Protein AF-A0A7K4H0I1-F1 (afdb_monomer)

Radius of gyration: 26.64 Å; Cα contacts (8 Å, |Δi|>4): 203; chains: 1; bounding box: 66×38×81 Å

Foldseek 3Di:
DVLVVLLVVLLVLLLVVLVVCCVPVVPPPLVVVLVVVLVCLVPVPDDDPSSVVSVVSSVVNPDDPVNSVVSSVVSVVSSLVSVVVVLVPPPLDDDDPVNVVLVVQLVVQLVVQVVVVHDSLLSSLLSSCVVSQKDWLVSSCVRVVDDSVSSVVSLVVCVVLQQWDWDDRPPDPTIMIGGHDALLSVLVSVLVVQLVVLVVVLVVLVVVLVVLVVVCVPPCSVVVNVVSVVVNVVSVVVNVVSVVVCPDPVSVCSNVVVD

Solvent-accessible surface area (backbone atoms only — not comparable to full-atom values): 14408 Å² total; per-residue (Å²): 109,72,71,58,54,53,48,52,50,50,48,52,50,53,49,50,52,48,50,55,49,45,71,73,57,73,61,76,48,65,64,56,51,50,52,52,52,53,47,36,76,77,51,80,86,64,98,41,77,66,56,45,55,48,47,55,63,50,63,75,62,73,70,49,76,75,55,47,54,60,50,47,55,55,45,50,55,48,49,52,50,51,50,56,50,50,69,68,63,58,74,85,67,67,61,70,74,59,31,56,51,49,52,55,52,31,51,50,36,23,53,62,25,44,78,70,74,41,53,59,71,54,22,40,53,50,33,50,34,72,73,63,37,60,44,33,71,67,54,51,28,66,73,68,70,49,53,70,66,58,48,51,54,46,51,53,49,34,36,75,56,44,50,30,41,80,43,77,40,87,99,56,99,48,49,41,35,28,53,28,69,57,72,19,49,38,52,50,33,51,52,51,50,54,51,50,52,52,48,54,51,50,52,53,54,49,54,52,53,60,59,49,60,80,38,67,92,43,91,61,35,72,61,51,52,52,50,52,52,49,51,51,52,48,54,53,52,52,51,51,52,51,50,53,52,62,70,30,67,71,46,43,42,45,50,70,59,78,120

Nearest PDB structures (foldseek):
  1ku9-assembly1_B  TM=6.254E-01  e=3.297E-06  Methanocaldococcus jannaschii
  5jbr-assembly1_B  TM=6.368E-01  e=8.251E-05  Beutenbergia cavernae DSM 12333
  3voe-assembly1_A  TM=6.933E-01  e=2.251E-02  Escherichia coli K-12
  7el3-assembly1_B  TM=5.176E-01  e=4.740E-03  Acinetobacter baumannii
  5hli-assembly1_A  TM=5.298E-01  e=3.986E-02  Staphylococcus epidermidis

Sequence (259 aa):
MENEEKFKKIVEITEKISQNYLENINGRDFKVLKEKLKDFLTNPLWDDKLIFQLKEEIKELKINEENLSRIWEKIELKLDSSYSKFMKRKPHIFEGKIKEYENRLIDFFVKAGQLKGQSQSFSTIIGYFLIHKNLTQTQVKEITGFSKGSVSTNLNNLERFGFLKKKLIKGTRKYLYSFGGSMSQLSSSTGAFKKEINQIATQFFQSKIEELNNYKNKKGYKLLSKRLNGVMKFLKIHKRLINHIMDSNFIKDIIRGER

Secondary structure (DSSP, 8-state):
-HHHHHHHHHHHHHHHHHHHHHHHTTTTTHHHHHHHHHHHHH------HHHHHHHHHHHTTT--HHHHHHHHHHHHHHHHHHHHHHHHHS-SS--HHHHHHHHHHHHHHHHHHHTTT--HHHHHHHHHHHHHSEEEHHHHHHHH---HHHHHHHHHHHHHTTSEEEEE-TTSS-EEEEE-SSHHHHHHHHHHHHHHHHHHHHHHHHHHHHHHGGGTTSTTHHHHHHHHHHHHHHHHHHHHHHHHHHHSHHHHHHHHT--

pLDDT: mean 80.13, std 12.17, range [46.69, 96.94]

Structure (mmCIF, N/CA/C/O backbone):
data_AF-A0A7K4H0I1-F1
#
_entry.id   AF-A0A7K4H0I1-F1
#
loop_
_atom_site.group_PDB
_atom_site.id
_atom_site.type_symbol
_atom_site.label_atom_id
_atom_site.label_alt_id
_atom_site.label_comp_id
_atom_site.label_asym_id
_atom_site.label_entity_id
_atom_site.label_seq_id
_atom_site.pdbx_PDB_ins_code
_atom_site.Cartn_x
_atom_site.Cartn_y
_atom_site.Cartn_z
_atom_site.occupancy
_atom_site.B_iso_or_equiv
_atom_site.auth_seq_id
_atom_site.auth_comp_id
_atom_site.auth_asym_id
_atom_site.auth_atom_id
_atom_site.pdbx_PDB_model_num
ATOM 1 N N . MET A 1 1 ? -15.600 1.076 49.102 1.00 56.88 1 MET A N 1
ATOM 2 C CA . MET A 1 1 ? -16.312 -0.024 48.417 1.00 56.88 1 MET A CA 1
ATOM 3 C C . MET A 1 1 ? -17.413 0.502 47.502 1.00 56.88 1 MET A C 1
ATOM 5 O O . MET A 1 1 ? -17.335 0.227 46.317 1.00 56.88 1 MET A O 1
ATOM 9 N N . GLU A 1 2 ? -18.350 1.335 47.970 1.00 63.78 2 GLU A N 1
ATOM 10 C CA . GLU A 1 2 ? -19.471 1.828 47.135 1.00 63.78 2 GLU A CA 1
ATOM 11 C C . GLU A 1 2 ? -19.037 2.584 45.854 1.00 63.78 2 GLU A C 1
ATOM 13 O O . GLU A 1 2 ? -19.547 2.328 44.766 1.00 63.78 2 GLU A O 1
ATOM 18 N N . ASN A 1 3 ? -18.016 3.446 45.942 1.00 67.50 3 ASN A N 1
ATOM 19 C CA . ASN A 1 3 ? -17.479 4.162 44.771 1.00 67.50 3 ASN A CA 1
ATOM 20 C C . ASN A 1 3 ? -16.771 3.247 43.756 1.00 67.50 3 ASN A C 1
ATOM 22 O O . ASN A 1 3 ? -16.682 3.580 42.577 1.00 67.50 3 ASN A O 1
ATOM 26 N N . GLU A 1 4 ? -16.250 2.103 44.199 1.00 71.25 4 GLU A N 1
ATOM 27 C CA . GLU A 1 4 ? -15.521 1.162 43.344 1.00 71.25 4 GLU A CA 1
ATOM 28 C C . GLU A 1 4 ? -16.486 0.298 42.519 1.00 71.25 4 GLU A C 1
ATOM 30 O O . GLU A 1 4 ? -16.242 0.015 41.345 1.00 71.25 4 GLU A O 1
ATOM 35 N N . GLU A 1 5 ? -17.636 -0.035 43.102 1.00 74.62 5 GLU A N 1
ATOM 36 C CA . GLU A 1 5 ? -18.720 -0.755 42.438 1.00 74.62 5 GLU A CA 1
ATOM 37 C C . GLU A 1 5 ? -19.430 0.115 41.390 1.00 74.62 5 GLU A C 1
ATOM 39 O O . GLU A 1 5 ? -19.601 -0.304 40.242 1.00 74.62 5 GLU A O 1
ATOM 44 N N . LYS A 1 6 ? -19.716 1.381 41.725 1.00 71.06 6 LYS A N 1
ATOM 45 C CA . LYS A 1 6 ? -20.220 2.380 40.765 1.00 71.06 6 LYS A CA 1
ATOM 46 C C . LYS A 1 6 ? -19.229 2.626 39.622 1.00 71.06 6 LYS A C 1
ATOM 48 O O . LYS A 1 6 ? -19.612 2.686 38.454 1.00 71.06 6 LYS A O 1
ATOM 53 N N . PHE A 1 7 ? -17.930 2.672 39.927 1.00 71.69 7 PHE A N 1
ATOM 54 C CA . PHE A 1 7 ? -16.887 2.791 38.907 1.00 71.69 7 PHE A CA 1
ATOM 55 C C . PHE A 1 7 ? -16.881 1.604 37.931 1.00 71.69 7 PHE A C 1
ATOM 57 O O . PHE A 1 7 ? -16.799 1.792 36.714 1.00 71.69 7 PHE A O 1
ATOM 64 N N . LYS A 1 8 ? -17.004 0.376 38.444 1.00 77.06 8 LYS A N 1
ATOM 65 C CA . LYS A 1 8 ? -17.094 -0.830 37.612 1.00 77.06 8 LYS A CA 1
ATOM 66 C C . LYS A 1 8 ? -18.286 -0.758 36.650 1.00 77.06 8 LYS A C 1
ATOM 68 O O . LYS A 1 8 ? -18.133 -1.074 35.472 1.00 77.06 8 LYS A O 1
ATOM 73 N N . LYS A 1 9 ? -19.427 -0.256 37.122 1.00 79.38 9 LYS A N 1
ATOM 74 C CA . LYS A 1 9 ? -20.657 -0.096 36.336 1.00 79.38 9 LYS A CA 1
ATOM 75 C C . LYS A 1 9 ? -20.512 0.921 35.197 1.00 79.38 9 LYS A C 1
ATOM 77 O O . LYS A 1 9 ? -20.913 0.635 34.071 1.00 79.38 9 LYS A O 1
ATOM 82 N N . ILE A 1 10 ? -19.842 2.052 35.438 1.00 76.44 10 ILE A N 1
ATOM 83 C CA . ILE A 1 10 ? -19.504 3.034 34.387 1.00 76.44 10 ILE A CA 1
ATOM 84 C C . ILE A 1 10 ? -18.633 2.410 33.298 1.00 76.44 10 ILE A C 1
ATOM 86 O O . ILE A 1 10 ? -18.894 2.589 32.104 1.00 76.44 10 ILE A O 1
ATOM 90 N N . VAL A 1 11 ? -17.604 1.659 33.696 1.00 76.00 11 VAL A N 1
ATOM 91 C CA . VAL A 1 11 ? -16.726 0.963 32.747 1.00 76.00 11 VAL A CA 1
ATOM 92 C C . VAL A 1 11 ? -17.522 -0.047 31.917 1.00 76.00 11 VAL A C 1
ATOM 94 O O . VAL A 1 11 ? -17.366 -0.080 30.698 1.00 76.00 11 VAL A O 1
ATOM 97 N N . GLU A 1 12 ? -18.409 -0.824 32.540 1.00 79.62 12 GLU A N 1
ATOM 98 C CA . GLU A 1 12 ? -19.263 -1.797 31.850 1.00 79.62 12 GLU A CA 1
ATOM 99 C C . GLU A 1 12 ? -20.232 -1.140 30.853 1.00 79.62 12 GLU A C 1
ATOM 101 O O . GLU A 1 12 ? -20.365 -1.614 29.723 1.00 79.62 12 GLU A O 1
ATOM 106 N N . ILE A 1 13 ? -20.883 -0.031 31.222 1.00 77.69 13 ILE A N 1
ATOM 107 C CA . ILE A 1 13 ? -21.773 0.714 30.314 1.00 77.69 13 ILE A CA 1
ATOM 108 C C . ILE A 1 13 ? -20.979 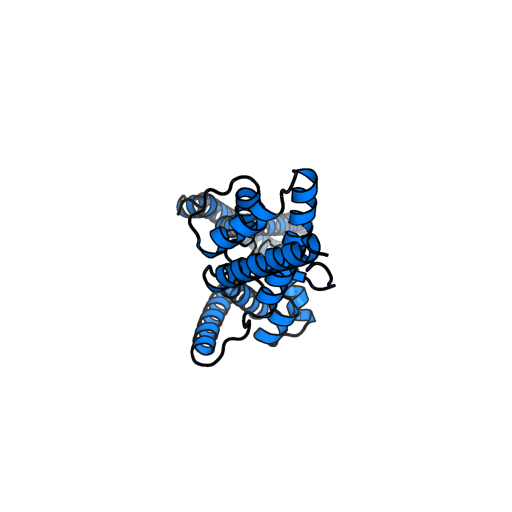1.284 29.136 1.00 77.69 13 ILE A C 1
ATOM 110 O O . ILE A 1 13 ? -21.400 1.164 27.985 1.00 77.69 13 ILE A O 1
ATOM 114 N N . THR A 1 14 ? -19.791 1.830 29.397 1.00 75.12 14 THR A N 1
ATOM 115 C CA . THR A 1 14 ? -18.928 2.385 28.347 1.00 75.12 14 THR A CA 1
ATOM 116 C C . THR A 1 14 ? -18.426 1.298 27.389 1.00 75.12 14 THR A C 1
ATOM 118 O O . THR A 1 14 ? -18.358 1.509 26.173 1.00 75.12 14 THR A O 1
ATOM 121 N N . GLU A 1 15 ? -18.126 0.100 27.902 1.00 74.62 15 GLU A N 1
ATOM 122 C CA . GLU A 1 15 ? -17.801 -1.069 27.080 1.00 74.62 15 GLU A CA 1
ATOM 123 C C . GLU A 1 15 ? -18.990 -1.483 26.195 1.00 74.62 15 GLU A C 1
ATOM 125 O O . GLU A 1 15 ? -18.787 -1.728 25.003 1.00 74.62 15 GLU A O 1
ATOM 130 N N . LYS A 1 16 ? -20.221 -1.490 26.726 1.00 78.50 16 LYS A N 1
ATOM 131 C CA . LYS A 1 16 ? -21.443 -1.793 25.956 1.00 78.50 16 LYS A CA 1
ATOM 132 C C . LYS A 1 16 ? -21.713 -0.769 24.853 1.00 78.50 16 LYS A C 1
ATOM 134 O O . LYS A 1 16 ? -21.966 -1.168 23.718 1.00 78.50 16 LYS A O 1
ATOM 139 N N . ILE A 1 17 ? -21.605 0.529 25.156 1.00 73.12 17 ILE A N 1
ATOM 140 C CA . ILE A 1 17 ? -21.718 1.612 24.160 1.00 73.12 17 ILE A CA 1
ATOM 141 C C . ILE A 1 17 ? -20.708 1.383 23.037 1.00 73.12 17 ILE A C 1
ATOM 143 O O . ILE A 1 17 ? -21.046 1.443 21.858 1.00 73.12 17 ILE A O 1
ATOM 147 N N . SER A 1 18 ? -19.472 1.049 23.400 1.00 70.56 18 SER A N 1
ATOM 148 C CA . SER A 1 18 ? -18.398 0.846 22.431 1.00 70.56 18 SER A CA 1
ATOM 149 C C . SER A 1 18 ? -18.608 -0.370 21.551 1.00 70.56 18 SER A C 1
ATOM 151 O O . SER A 1 18 ? -18.378 -0.284 20.352 1.00 70.56 18 SER A O 1
ATOM 153 N N . GLN A 1 19 ? -19.041 -1.496 22.118 1.00 71.50 19 GLN A N 1
ATOM 154 C CA . GLN A 1 19 ? -19.352 -2.697 21.342 1.00 71.50 19 GLN A CA 1
ATOM 155 C C . GLN A 1 19 ? -20.476 -2.422 20.341 1.00 71.50 19 GLN A C 1
ATOM 157 O O . GLN A 1 19 ? -20.288 -2.650 19.149 1.00 71.50 19 GLN A O 1
ATOM 162 N N . ASN A 1 20 ? -21.572 -1.818 20.804 1.00 70.38 20 ASN A N 1
ATOM 163 C CA . ASN A 1 20 ? -22.713 -1.454 19.968 1.00 70.38 20 ASN A CA 1
ATOM 164 C C . ASN A 1 20 ? -22.299 -0.500 18.824 1.00 70.38 20 ASN A C 1
ATOM 1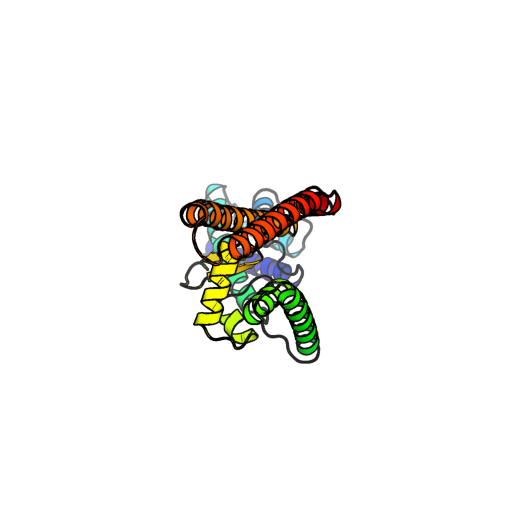66 O O . ASN A 1 20 ? -22.602 -0.731 17.652 1.00 70.38 20 ASN A O 1
ATOM 170 N N . TYR A 1 21 ? -21.500 0.524 19.135 1.00 67.81 21 TYR A N 1
ATOM 171 C CA . TYR A 1 21 ? -20.993 1.471 18.139 1.00 67.81 21 TYR A CA 1
ATOM 172 C C . TYR A 1 21 ? -20.032 0.813 17.131 1.00 67.81 21 TYR A C 1
ATOM 174 O O . TYR A 1 21 ? -20.057 1.120 15.935 1.00 67.81 21 TYR A O 1
ATOM 182 N N . LEU A 1 22 ? -19.178 -0.108 17.590 1.00 66.06 22 LEU A N 1
ATOM 183 C CA . LEU A 1 22 ? -18.228 -0.829 16.739 1.00 66.06 22 LEU A CA 1
ATOM 184 C C . LEU A 1 22 ? -18.912 -1.815 15.788 1.00 66.06 22 LEU A C 1
ATOM 186 O O . LEU A 1 22 ? -18.475 -1.942 14.639 1.00 66.06 22 LEU A O 1
ATOM 190 N N . GLU A 1 23 ? -19.978 -2.469 16.242 1.00 66.62 23 GLU A N 1
ATOM 191 C CA . GLU A 1 23 ? -20.784 -3.401 15.452 1.00 66.62 23 GLU A CA 1
ATOM 192 C C . GLU A 1 23 ? -21.614 -2.672 14.386 1.00 66.62 23 GLU A C 1
ATOM 194 O O . GLU A 1 23 ? -21.628 -3.102 13.232 1.00 66.62 23 GLU A O 1
ATOM 199 N N . ASN A 1 24 ? -22.202 -1.518 14.718 1.00 58.66 24 ASN A N 1
ATOM 200 C CA . ASN A 1 24 ? -23.129 -0.816 13.825 1.00 58.66 24 ASN A CA 1
ATOM 201 C C . ASN A 1 24 ? -22.473 0.171 12.840 1.00 58.66 24 ASN A C 1
ATOM 203 O O . ASN A 1 24 ? -22.990 0.373 11.743 1.00 58.66 24 ASN A O 1
ATOM 207 N N . ILE A 1 25 ? -21.324 0.782 13.166 1.00 53.97 25 ILE A N 1
ATOM 208 C CA . ILE A 1 25 ? -20.769 1.914 12.376 1.00 53.97 25 ILE A CA 1
ATOM 209 C C . ILE A 1 25 ? -19.524 1.519 11.563 1.00 53.97 25 ILE A C 1
ATOM 211 O O . ILE A 1 25 ? -18.787 2.340 11.011 1.00 53.97 25 ILE A O 1
ATOM 215 N N . ASN A 1 26 ? -19.286 0.216 11.401 1.00 52.78 26 ASN A N 1
ATOM 216 C CA . ASN A 1 26 ? -18.215 -0.294 10.545 1.00 52.78 26 ASN A CA 1
ATOM 217 C C . ASN A 1 26 ? -16.826 0.292 10.899 1.00 52.78 26 ASN A C 1
ATOM 219 O O . ASN A 1 26 ? -15.976 0.496 10.028 1.00 52.78 26 ASN A O 1
ATOM 223 N N . GLY A 1 27 ? -16.606 0.581 12.189 1.00 52.19 27 GLY A N 1
ATOM 224 C CA . GLY A 1 27 ? -15.343 1.057 12.761 1.00 52.19 27 GLY A CA 1
ATOM 225 C C . GLY A 1 27 ? -14.809 2.384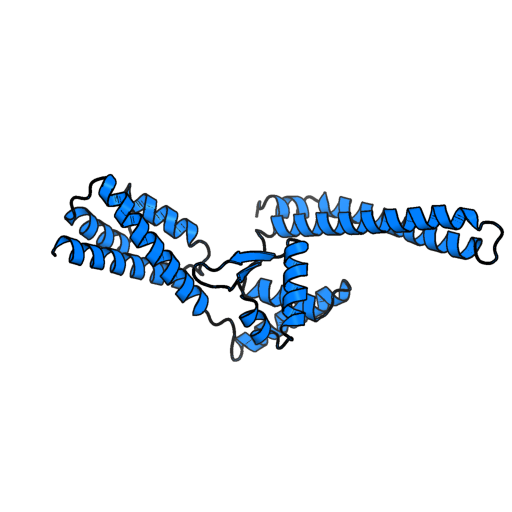 12.212 1.00 52.19 27 GLY A C 1
ATOM 226 O O . GLY A 1 27 ? -13.645 2.690 12.463 1.00 52.19 27 GLY A O 1
ATOM 227 N N . ARG A 1 28 ? -15.596 3.153 11.440 1.00 47.31 28 ARG A N 1
ATOM 228 C CA . ARG A 1 28 ? -15.043 4.274 10.664 1.00 47.31 28 ARG A CA 1
ATOM 229 C C . ARG A 1 28 ? -14.534 5.439 11.484 1.00 47.31 28 ARG A C 1
ATOM 231 O O . ARG A 1 28 ? -13.764 6.203 10.919 1.00 47.31 28 ARG A O 1
ATOM 238 N N . ASP A 1 29 ? -14.860 5.547 12.770 1.00 63.38 29 ASP A N 1
ATOM 239 C CA . ASP A 1 29 ? -14.235 6.601 13.555 1.00 63.38 29 ASP A CA 1
ATOM 240 C C . ASP A 1 29 ? -14.268 6.363 15.073 1.00 63.38 29 ASP A C 1
ATOM 242 O O . ASP A 1 29 ? -14.952 7.038 15.838 1.00 63.38 29 ASP A O 1
ATOM 246 N N . PHE A 1 30 ? -13.511 5.359 15.536 1.00 68.12 30 PHE A N 1
ATOM 247 C CA . PHE A 1 30 ? -13.309 5.119 16.974 1.00 68.12 30 PHE A CA 1
ATOM 248 C C . PHE A 1 30 ? -12.705 6.341 17.691 1.00 68.12 30 PHE A C 1
ATOM 250 O O . PHE A 1 30 ? -12.936 6.544 18.880 1.00 68.12 30 PHE A O 1
ATOM 257 N N . LYS A 1 31 ? -11.962 7.181 16.956 1.00 69.75 31 LYS A N 1
ATOM 258 C CA . LYS A 1 31 ? -11.461 8.463 17.455 1.00 69.75 31 LYS A CA 1
ATOM 259 C C . LYS A 1 31 ? -12.613 9.431 17.724 1.00 69.75 31 LYS A C 1
ATOM 261 O O . LYS A 1 31 ? -12.681 9.966 18.821 1.00 69.75 31 LYS A O 1
ATOM 266 N N . VAL A 1 32 ? -13.541 9.578 16.780 1.00 68.69 32 VAL A N 1
ATOM 267 C CA . VAL A 1 32 ? -14.755 10.382 16.988 1.00 68.69 32 VAL A CA 1
ATOM 268 C C . VAL A 1 32 ? -15.607 9.811 18.115 1.00 68.69 32 VAL A C 1
ATOM 270 O O . VAL A 1 32 ? -16.138 10.587 18.889 1.00 68.69 32 VAL A O 1
ATOM 273 N N . LEU A 1 33 ? -15.711 8.485 18.276 1.00 74.19 33 LEU A N 1
ATOM 274 C CA . LEU A 1 33 ? -16.393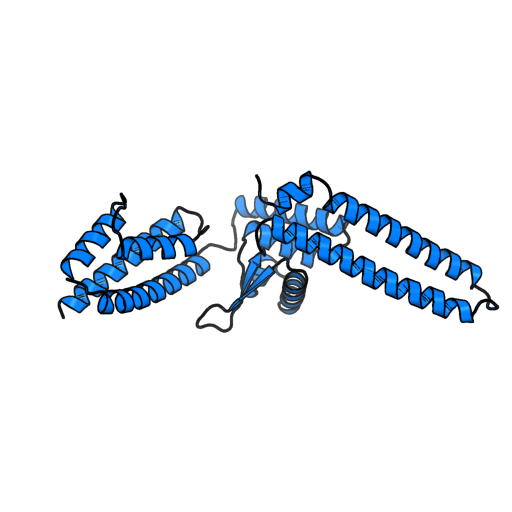 7.907 19.443 1.00 74.19 33 LEU A CA 1
ATOM 275 C C . LEU A 1 33 ? -15.727 8.339 20.757 1.00 74.19 33 LEU A C 1
ATOM 277 O O . LEU A 1 33 ? -16.427 8.715 21.689 1.00 74.19 33 LEU A O 1
ATOM 281 N N . LYS A 1 34 ? -14.390 8.310 20.836 1.00 76.44 34 LYS A N 1
ATOM 282 C CA . LYS A 1 34 ? -13.656 8.787 22.016 1.00 76.44 34 LYS A CA 1
ATOM 283 C C . LYS A 1 34 ? -13.875 10.275 22.267 1.00 76.44 34 LYS A C 1
ATOM 285 O O . LYS A 1 34 ? -14.157 10.640 23.398 1.00 76.44 34 LYS A O 1
ATOM 290 N N . GLU A 1 35 ? -13.737 11.113 21.241 1.00 75.25 35 GLU A N 1
ATOM 291 C CA . GLU A 1 35 ? -13.955 12.563 21.348 1.00 75.25 35 GLU A CA 1
ATOM 292 C C . GLU A 1 35 ? -15.377 12.845 21.828 1.00 75.25 35 GLU A C 1
ATOM 294 O O . GLU A 1 35 ? -15.570 13.510 22.834 1.00 75.25 35 GLU A O 1
ATOM 299 N N . LYS A 1 36 ? -16.359 12.194 21.213 1.00 71.69 36 LYS A N 1
ATOM 300 C CA . LYS A 1 36 ? -17.763 12.314 21.581 1.00 71.69 36 LYS A CA 1
ATOM 301 C C . LYS A 1 36 ? -18.085 11.808 22.993 1.00 71.69 36 LYS A C 1
ATOM 303 O O . LYS A 1 36 ? -18.861 12.439 23.698 1.00 71.69 36 LYS A O 1
ATOM 308 N N . LEU A 1 37 ? -17.499 10.688 23.424 1.00 74.56 37 LEU A N 1
ATOM 309 C CA . LEU A 1 37 ? -17.645 10.197 24.800 1.00 74.56 37 LEU A CA 1
ATOM 310 C C . LEU A 1 37 ? -16.984 11.147 25.801 1.00 74.56 37 LEU A C 1
ATOM 312 O O . LEU A 1 37 ? -17.530 11.366 26.875 1.00 74.56 37 LEU A O 1
ATOM 316 N N . LYS A 1 38 ? -15.834 11.728 25.450 1.00 74.94 38 LYS A N 1
ATOM 317 C CA . LYS A 1 38 ? -15.145 12.716 26.281 1.00 74.94 38 LYS A CA 1
ATOM 318 C C . LYS A 1 38 ? -15.968 13.997 26.415 1.00 74.94 38 LYS A C 1
ATOM 320 O O . LYS A 1 38 ? -16.145 14.473 27.530 1.00 74.94 38 LYS A O 1
ATOM 325 N N . ASP A 1 39 ? -16.508 14.492 25.304 1.00 73.94 39 ASP A N 1
ATOM 326 C CA . ASP A 1 39 ? -17.402 15.650 25.263 1.00 73.94 39 ASP A CA 1
ATOM 327 C C . ASP A 1 39 ? -18.691 15.384 26.042 1.00 73.94 39 ASP A C 1
ATOM 329 O O . ASP A 1 39 ? -19.202 16.268 26.713 1.00 73.94 39 ASP A O 1
ATOM 333 N N . PHE A 1 40 ? -19.206 14.154 26.016 1.00 70.75 40 PHE A N 1
ATOM 334 C CA . PHE A 1 40 ? -20.366 13.777 26.817 1.00 70.75 40 PHE A CA 1
ATOM 335 C C . PHE A 1 40 ? -20.086 13.843 28.328 1.00 70.75 40 PHE A C 1
ATOM 337 O O . PHE A 1 40 ? -20.938 14.304 29.088 1.00 70.75 40 PHE A O 1
ATOM 344 N N . LEU A 1 41 ? -18.897 13.416 28.772 1.00 67.62 41 LEU A N 1
ATOM 345 C CA . LEU A 1 41 ? -18.504 13.503 30.184 1.00 67.62 41 LEU A CA 1
ATOM 346 C C . LEU A 1 41 ? -18.388 14.951 30.675 1.00 67.62 41 LEU A C 1
ATOM 348 O O . LEU A 1 41 ? -18.555 15.196 31.868 1.00 67.62 41 LEU A O 1
ATOM 352 N N . THR A 1 42 ? -18.098 15.894 29.779 1.00 67.19 42 THR A N 1
ATOM 353 C CA . THR A 1 42 ? -17.994 17.323 30.100 1.00 67.19 42 THR A CA 1
ATOM 354 C C . THR A 1 42 ? -19.291 18.092 29.823 1.00 67.19 42 THR A C 1
ATOM 356 O O . THR A 1 42 ? -19.541 19.102 30.475 1.00 67.19 42 THR A O 1
ATOM 359 N N . ASN A 1 43 ? -20.140 17.621 28.901 1.00 67.31 43 ASN A N 1
ATOM 360 C CA . ASN A 1 43 ? -21.401 18.250 28.506 1.00 67.31 43 ASN A CA 1
ATOM 361 C C . ASN A 1 43 ? -22.455 17.217 28.019 1.00 67.31 43 ASN A C 1
ATOM 363 O O . ASN A 1 43 ? -22.477 16.825 26.847 1.00 67.31 43 ASN A O 1
ATOM 367 N N . PRO A 1 44 ? -23.383 16.782 28.889 1.00 60.62 44 PRO A N 1
ATOM 368 C CA . PRO A 1 44 ? -24.247 15.634 28.623 1.00 60.62 44 PRO A CA 1
ATOM 369 C C . PRO A 1 44 ? -25.554 15.996 27.883 1.00 60.62 44 PRO A C 1
ATOM 371 O O . PRO A 1 44 ? -26.650 15.826 28.433 1.00 60.62 44 PRO A O 1
ATOM 374 N N . LEU A 1 45 ? -25.459 16.476 26.637 1.00 57.53 45 LEU A N 1
ATOM 375 C CA . LEU A 1 45 ? -26.601 16.863 25.778 1.00 57.53 45 LEU A CA 1
ATOM 376 C C . LEU A 1 45 ? -26.925 15.843 24.667 1.00 57.53 45 LEU A C 1
ATOM 378 O O . LEU A 1 45 ? -27.172 16.211 23.524 1.00 57.53 45 LEU A O 1
ATOM 382 N N . TRP A 1 46 ? -26.885 14.549 24.972 1.00 60.34 46 TRP A N 1
ATOM 383 C CA . TRP A 1 46 ? -27.046 13.489 23.972 1.00 60.34 46 TRP A CA 1
ATOM 384 C C . TRP A 1 46 ? -28.303 12.636 24.184 1.00 60.34 46 TRP A C 1
ATOM 386 O O . TRP A 1 46 ? -28.511 12.116 25.280 1.00 60.34 46 TRP A O 1
ATOM 396 N N . ASP A 1 47 ? -29.060 12.414 23.103 1.00 56.41 47 ASP A N 1
ATOM 397 C CA . ASP A 1 47 ? -30.287 11.598 23.052 1.00 56.41 47 ASP A CA 1
ATOM 398 C C . ASP A 1 47 ? -30.010 10.137 22.639 1.00 56.41 47 ASP A C 1
ATOM 400 O O . ASP A 1 47 ? -30.522 9.632 21.641 1.00 56.41 47 ASP A O 1
ATOM 404 N N . ASP A 1 48 ? -29.180 9.427 23.405 1.00 64.62 48 ASP A N 1
ATOM 405 C CA . ASP A 1 48 ? -28.986 7.977 23.251 1.00 64.62 48 ASP A CA 1
ATOM 406 C C . ASP A 1 48 ? -29.275 7.271 24.584 1.00 64.62 48 ASP A C 1
ATOM 408 O O . ASP A 1 48 ? -28.836 7.704 25.647 1.00 64.62 48 ASP A O 1
ATOM 412 N N . LYS A 1 49 ? -30.038 6.172 24.543 1.00 67.25 49 LYS A N 1
ATOM 413 C CA . LYS A 1 49 ? -30.509 5.446 25.735 1.00 67.25 49 LYS A CA 1
ATOM 414 C C . LYS A 1 49 ? -29.368 4.886 26.597 1.00 67.25 49 LYS A C 1
ATOM 416 O O . LYS A 1 49 ? -29.489 4.869 27.820 1.00 67.25 49 LYS A O 1
ATOM 421 N N . LEU A 1 50 ? -28.275 4.417 25.990 1.00 63.53 50 LEU A N 1
ATOM 422 C CA . LEU A 1 50 ? -27.105 3.918 26.724 1.00 63.53 50 LEU A CA 1
ATOM 423 C C . LEU A 1 50 ? -26.274 5.075 27.288 1.00 63.53 50 LEU A C 1
ATOM 425 O O . LEU A 1 50 ? -25.742 4.979 28.392 1.00 63.53 50 LEU A O 1
ATOM 429 N N . ILE A 1 51 ? -26.209 6.184 26.555 1.00 67.62 51 ILE A N 1
ATOM 430 C CA . ILE A 1 51 ? -25.576 7.427 27.004 1.00 67.62 51 ILE A CA 1
ATOM 431 C C . ILE A 1 51 ? -26.363 8.040 28.180 1.00 67.62 51 ILE A C 1
ATOM 433 O O . ILE A 1 51 ? -25.765 8.511 29.143 1.00 67.62 51 ILE A O 1
ATOM 437 N N . PHE A 1 52 ? -27.695 7.948 28.176 1.00 67.75 52 PHE A N 1
ATOM 438 C CA . PHE A 1 52 ? -28.547 8.353 29.296 1.00 67.75 52 PHE A CA 1
ATOM 439 C C . PHE A 1 52 ? -28.285 7.510 30.552 1.00 67.75 52 PHE A C 1
ATOM 441 O O . PHE A 1 52 ? -28.137 8.056 31.640 1.00 67.75 52 PHE A O 1
ATOM 448 N N . GLN A 1 53 ? -28.143 6.188 30.407 1.00 70.06 53 GLN A N 1
ATOM 449 C CA . GLN A 1 53 ? -27.745 5.319 31.522 1.00 70.06 53 GLN A CA 1
ATOM 450 C C . GLN A 1 53 ? -26.365 5.695 32.070 1.00 70.06 53 GLN A C 1
ATOM 452 O O . GLN A 1 53 ? -26.183 5.761 33.280 1.00 70.06 53 GLN A O 1
ATOM 457 N N . LEU A 1 54 ? -25.407 6.001 31.191 1.00 72.31 54 LEU A N 1
ATOM 458 C CA . LEU A 1 54 ? -24.089 6.484 31.599 1.00 72.31 54 LEU A CA 1
ATOM 459 C C . LEU A 1 54 ? -24.187 7.820 32.364 1.00 72.31 54 LEU A C 1
ATOM 461 O O . LEU A 1 54 ? -23.481 8.006 33.352 1.00 72.31 54 LEU A O 1
ATOM 465 N N . LYS A 1 55 ? -25.084 8.722 31.938 1.00 70.06 55 LYS A N 1
ATOM 466 C CA . LYS A 1 55 ? -25.348 10.019 32.583 1.00 70.06 55 LYS A CA 1
ATOM 467 C C . LYS A 1 55 ? -25.760 9.865 34.042 1.00 70.06 55 LYS A C 1
ATOM 469 O O . LYS A 1 55 ? -25.206 10.546 34.901 1.00 70.06 55 LYS A O 1
ATOM 474 N N . GLU A 1 56 ? -26.729 8.994 34.306 1.00 73.50 56 GLU A N 1
ATOM 475 C CA . GLU A 1 56 ? -27.289 8.805 35.647 1.00 73.50 56 GLU A CA 1
ATOM 476 C C . GLU A 1 56 ? -26.243 8.220 36.605 1.00 73.50 56 GLU A C 1
ATOM 478 O O . GLU A 1 56 ? -26.021 8.770 37.682 1.00 73.50 56 GLU A O 1
ATOM 483 N N . GLU A 1 57 ? -25.487 7.209 36.167 1.00 73.31 57 GLU A N 1
ATOM 484 C CA . GLU A 1 57 ? -24.423 6.598 36.981 1.00 73.31 57 GLU A CA 1
ATOM 485 C C . GLU A 1 57 ? -23.283 7.581 37.312 1.00 73.31 57 GLU A C 1
ATOM 487 O O . GLU A 1 57 ? -22.702 7.543 38.396 1.00 73.31 57 GLU A O 1
ATOM 492 N N . ILE A 1 58 ? -22.960 8.495 36.391 1.00 71.19 58 ILE A N 1
ATOM 493 C CA . ILE A 1 58 ? -21.964 9.557 36.612 1.00 71.19 58 ILE A CA 1
ATOM 494 C C . ILE A 1 58 ? -22.488 10.606 37.597 1.00 71.19 58 ILE A C 1
ATOM 496 O O . ILE A 1 58 ? -21.744 11.065 38.467 1.00 71.19 58 ILE A O 1
ATOM 500 N N . LYS A 1 59 ? -23.763 10.988 37.476 1.00 72.56 59 LYS A N 1
ATOM 501 C CA . LYS A 1 59 ? -24.405 12.005 38.319 1.00 72.56 59 LYS A CA 1
ATOM 502 C C . LYS A 1 59 ? -24.451 11.575 39.788 1.00 72.56 59 LYS A C 1
ATOM 504 O O . LYS A 1 59 ? -24.244 12.402 40.677 1.00 72.56 59 LYS A O 1
ATOM 509 N N . GLU A 1 60 ? -24.633 10.282 40.046 1.00 70.88 60 GLU A N 1
ATOM 510 C CA . GLU A 1 60 ? -24.619 9.707 41.396 1.00 70.88 60 GLU A CA 1
ATOM 511 C C . GLU A 1 60 ? -23.239 9.717 42.075 1.00 70.88 60 GLU A C 1
ATOM 513 O O . GLU A 1 60 ? -23.158 9.654 43.304 1.00 70.88 60 GLU A O 1
ATOM 518 N N . LEU A 1 61 ? -22.146 9.826 41.314 1.00 68.44 61 LEU A N 1
ATOM 519 C CA . LEU A 1 61 ? -20.782 9.767 41.851 1.00 68.44 61 LEU A CA 1
ATOM 520 C C . LEU A 1 61 ? -20.243 11.104 42.385 1.00 68.44 61 LEU A C 1
ATOM 522 O O . LEU A 1 61 ? -19.130 11.120 42.910 1.00 68.44 61 LEU A O 1
ATOM 526 N N . LYS A 1 62 ? -20.993 12.215 42.269 1.00 67.25 62 LYS A N 1
ATOM 527 C CA . LYS A 1 62 ? -20.563 13.569 42.700 1.00 67.25 62 LYS A CA 1
ATOM 528 C C . LYS A 1 62 ? -19.112 13.889 42.285 1.00 67.25 62 LYS A C 1
ATOM 530 O O . LYS A 1 62 ? -18.291 14.325 43.091 1.00 67.25 62 LYS A O 1
ATOM 535 N N . ILE A 1 63 ? -18.784 13.602 41.027 1.00 64.81 63 ILE A N 1
ATOM 536 C CA . ILE A 1 63 ? -17.419 13.669 40.496 1.00 64.81 63 ILE A CA 1
ATOM 537 C C . ILE A 1 63 ? -16.974 15.136 40.397 1.00 64.81 63 ILE A C 1
ATOM 539 O O . ILE A 1 63 ? -17.660 15.951 39.789 1.00 64.81 63 ILE A O 1
ATOM 543 N N . ASN A 1 64 ? -15.814 15.465 40.969 1.00 67.62 64 ASN A N 1
ATOM 544 C CA . ASN A 1 64 ? -15.113 16.731 40.730 1.00 67.62 64 ASN A CA 1
ATOM 545 C C . ASN A 1 64 ? -14.161 16.602 39.518 1.00 67.62 64 ASN A C 1
ATOM 547 O O . ASN A 1 64 ? -13.835 15.489 39.099 1.00 67.62 64 ASN A O 1
ATOM 551 N N . GLU A 1 65 ? -13.698 17.720 38.947 1.00 62.66 65 GLU A N 1
ATOM 552 C CA . GLU A 1 65 ? -12.865 17.725 37.724 1.00 62.66 65 GLU A CA 1
ATOM 553 C C . GLU A 1 65 ? -11.606 16.842 37.825 1.00 62.66 65 GLU A C 1
ATOM 555 O O . GLU A 1 65 ? -11.220 16.163 36.867 1.00 62.66 65 GLU A O 1
ATOM 560 N N . GLU A 1 66 ? -10.995 16.789 39.010 1.00 64.75 66 GLU A N 1
ATOM 561 C CA . GLU A 1 66 ? -9.785 16.007 39.275 1.00 64.75 66 GLU A CA 1
ATOM 562 C C . GLU A 1 66 ? -10.054 14.489 39.225 1.00 64.75 66 GLU A C 1
ATOM 564 O O . GLU A 1 66 ? -9.286 13.719 38.636 1.00 64.75 66 GLU A O 1
ATOM 569 N N . ASN A 1 67 ? -11.201 14.043 39.753 1.00 71.00 67 ASN A N 1
ATOM 570 C CA . ASN A 1 67 ? -11.646 12.653 39.646 1.00 71.00 67 ASN A CA 1
ATOM 571 C C . ASN A 1 67 ? -12.098 12.296 38.224 1.00 71.00 67 ASN A C 1
ATOM 573 O O . ASN A 1 67 ? -11.908 11.157 37.794 1.00 71.00 67 ASN A O 1
ATOM 577 N N . LEU A 1 68 ? -12.639 13.254 37.470 1.00 70.19 68 LEU A N 1
ATOM 578 C CA . LEU A 1 68 ? -13.129 13.036 36.108 1.00 70.19 68 LEU A CA 1
ATOM 579 C C . LEU A 1 68 ? -11.992 12.673 35.143 1.00 70.19 68 LEU A C 1
ATOM 581 O O . LEU A 1 68 ? -12.125 11.736 34.355 1.00 70.19 68 LEU A O 1
ATOM 585 N N . SER A 1 69 ? -10.840 13.338 35.272 1.00 72.94 69 SER A N 1
ATOM 586 C CA . SER A 1 69 ? -9.643 13.030 34.475 1.00 72.94 69 SER A CA 1
ATOM 587 C C . SER A 1 69 ? -9.131 11.607 34.727 1.00 72.94 69 SER A C 1
ATOM 589 O O . SER A 1 69 ? -8.888 10.852 33.784 1.00 72.94 69 SER A O 1
ATOM 591 N N . ARG A 1 70 ? -9.049 11.187 35.998 1.00 75.69 70 ARG A N 1
ATOM 592 C CA . ARG A 1 70 ? -8.656 9.814 36.371 1.00 75.69 70 ARG A CA 1
ATOM 593 C C . ARG A 1 70 ? -9.643 8.758 35.876 1.00 75.69 70 ARG A C 1
ATOM 595 O O . ARG A 1 70 ? -9.239 7.660 35.485 1.00 75.69 70 ARG A O 1
ATOM 602 N N . ILE A 1 71 ? -10.938 9.065 35.914 1.00 73.31 71 ILE A N 1
ATOM 603 C CA . ILE A 1 71 ? -11.989 8.182 35.401 1.00 73.31 71 ILE A CA 1
ATOM 604 C C . ILE A 1 71 ? -11.851 8.040 33.883 1.00 73.31 71 ILE A C 1
ATOM 606 O O . ILE A 1 71 ? -11.872 6.915 33.376 1.00 73.31 71 ILE A O 1
ATOM 610 N N . TRP A 1 72 ? -11.626 9.149 33.173 1.00 80.12 72 TRP A N 1
ATOM 611 C CA . TRP A 1 72 ? -11.425 9.136 31.729 1.00 80.12 72 TRP A CA 1
ATOM 612 C C . TRP A 1 72 ? -10.221 8.292 31.310 1.00 80.12 72 TRP A C 1
ATOM 614 O O . TRP A 1 72 ? -10.361 7.474 30.408 1.00 80.12 72 TRP A O 1
ATOM 624 N N . GLU A 1 73 ? -9.070 8.401 31.979 1.00 80.81 73 GLU A N 1
ATOM 625 C CA . GLU A 1 73 ? -7.892 7.583 31.641 1.00 80.81 73 GLU A CA 1
ATOM 626 C C . GLU A 1 73 ? -8.188 6.078 31.696 1.00 80.81 73 GLU A C 1
ATOM 628 O O . GLU A 1 73 ? -7.795 5.310 30.812 1.00 80.81 73 GLU A O 1
ATOM 633 N N . LYS A 1 74 ? -8.920 5.633 32.723 1.00 79.31 74 LYS A N 1
ATOM 634 C CA . LYS A 1 74 ? -9.292 4.221 32.868 1.00 79.31 74 LYS A CA 1
ATOM 635 C C . LYS A 1 74 ? -10.314 3.787 31.818 1.00 79.31 74 LYS A C 1
ATOM 637 O O . LYS A 1 74 ? -10.180 2.690 31.266 1.00 79.31 74 LYS A O 1
ATOM 642 N N . ILE A 1 75 ? -11.302 4.636 31.528 1.00 77.38 75 ILE A N 1
ATOM 643 C CA . ILE A 1 75 ? -12.259 4.424 30.437 1.00 77.38 75 ILE A CA 1
ATOM 644 C C . ILE A 1 75 ? -11.501 4.301 29.114 1.00 77.38 75 ILE A C 1
ATOM 646 O O . ILE A 1 75 ? -11.680 3.323 28.395 1.00 77.38 75 ILE A O 1
ATOM 650 N N . GLU A 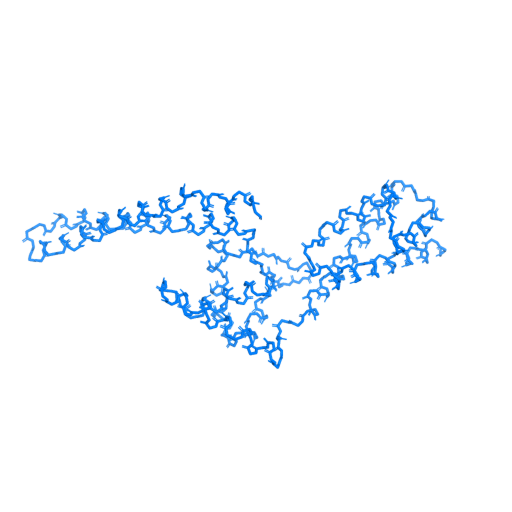1 76 ? -10.591 5.224 28.822 1.00 78.25 76 GLU A N 1
ATOM 651 C CA . GLU A 1 76 ? -9.817 5.256 27.588 1.00 78.25 76 GLU A CA 1
ATOM 652 C C . GLU A 1 76 ? -8.958 3.996 27.404 1.00 78.25 76 GLU A C 1
ATOM 654 O O . GLU A 1 76 ? -8.948 3.403 26.322 1.00 78.25 76 GLU A O 1
ATOM 659 N N . LEU A 1 77 ? -8.299 3.521 28.465 1.00 79.38 77 LEU A N 1
ATOM 660 C CA . LEU A 1 77 ? -7.545 2.264 28.435 1.00 79.38 77 LEU A CA 1
ATOM 661 C C . LEU A 1 77 ? -8.436 1.054 28.121 1.00 79.38 77 LEU A C 1
ATOM 663 O O . LEU A 1 77 ? -8.035 0.156 27.370 1.00 79.38 77 LEU A O 1
ATOM 667 N N . LYS A 1 78 ? -9.648 1.014 28.681 1.00 77.44 78 LYS A N 1
ATOM 668 C CA . LYS A 1 78 ? -10.622 -0.054 28.426 1.00 77.44 78 LYS A CA 1
ATOM 669 C C . LYS A 1 78 ? -11.198 0.018 27.019 1.00 77.44 78 LYS A C 1
ATOM 671 O O . LYS A 1 78 ? -11.247 -1.008 26.343 1.00 77.44 78 LYS A O 1
ATOM 676 N N . LEU A 1 79 ? -11.537 1.217 26.558 1.00 74.88 79 LEU A N 1
ATOM 677 C CA . LEU A 1 79 ? -11.931 1.512 25.186 1.00 74.88 79 LEU A CA 1
ATOM 678 C C . LEU A 1 79 ? -10.876 0.996 24.201 1.00 74.88 79 LEU A C 1
ATOM 680 O O . LEU A 1 79 ? -11.194 0.205 23.312 1.00 74.88 79 LEU A O 1
ATOM 684 N N . ASP A 1 80 ? -9.608 1.360 24.392 1.00 74.06 80 ASP A N 1
ATOM 685 C CA . ASP A 1 80 ? -8.509 0.917 23.529 1.00 74.06 80 ASP A CA 1
ATOM 686 C C . ASP A 1 80 ? -8.329 -0.603 23.533 1.00 74.06 80 ASP A C 1
ATOM 688 O O . ASP A 1 80 ? -8.072 -1.207 22.485 1.00 74.06 80 ASP A O 1
ATOM 692 N N . SER A 1 81 ? -8.486 -1.241 24.694 1.00 74.94 81 SER A N 1
ATOM 693 C CA . SER A 1 81 ? -8.434 -2.699 24.829 1.00 74.94 81 SER A CA 1
ATOM 694 C C . SER A 1 81 ? -9.586 -3.380 24.083 1.00 74.94 81 SER A C 1
ATOM 696 O O . SER A 1 81 ? -9.354 -4.316 23.312 1.00 74.94 81 SER A O 1
ATOM 698 N N . SER A 1 82 ? -10.815 -2.887 24.249 1.00 70.62 82 SER A N 1
ATOM 699 C CA . SER A 1 82 ? -12.020 -3.400 23.588 1.00 70.62 82 SER A CA 1
ATOM 700 C C . SER A 1 82 ? -11.969 -3.206 22.077 1.00 70.62 82 SER A C 1
ATOM 702 O O . SER A 1 82 ? -12.214 -4.158 21.339 1.00 70.62 82 SER A O 1
ATOM 704 N N . TYR A 1 83 ? -11.540 -2.037 21.600 1.00 67.38 83 TYR A N 1
ATOM 705 C CA . TYR A 1 83 ? -11.304 -1.794 20.179 1.00 67.38 83 TYR A CA 1
ATOM 706 C C . TYR A 1 83 ? -10.225 -2.715 19.616 1.00 67.38 83 TYR A C 1
ATOM 708 O O . TYR A 1 83 ? -10.420 -3.351 18.583 1.00 67.38 83 TYR A O 1
ATOM 716 N N . SER A 1 84 ? -9.108 -2.875 20.329 1.00 66.56 84 SER A N 1
ATOM 717 C CA . SER A 1 84 ? -8.043 -3.800 19.930 1.00 66.56 84 SER A CA 1
ATOM 718 C C . SER A 1 84 ? -8.527 -5.253 19.874 1.00 66.56 84 SER A C 1
ATOM 720 O O . SER A 1 84 ? -8.089 -6.005 19.006 1.00 66.56 84 SER A O 1
ATOM 722 N N . LYS A 1 85 ? -9.427 -5.672 20.775 1.00 67.75 85 LYS A N 1
ATOM 723 C CA . LYS A 1 85 ? -10.068 -6.999 20.745 1.00 67.75 85 LYS A CA 1
ATOM 724 C C . LYS A 1 85 ? -11.068 -7.128 19.595 1.00 67.75 85 LYS A C 1
ATOM 726 O O . LYS A 1 85 ? -11.044 -8.140 18.907 1.00 67.75 85 LYS A O 1
ATOM 731 N N . PHE A 1 86 ? -11.902 -6.122 19.350 1.00 64.31 86 PHE A N 1
ATOM 732 C CA . PHE A 1 86 ? -12.855 -6.101 18.238 1.00 64.31 86 PHE A CA 1
ATOM 733 C C . PHE A 1 86 ? -12.145 -6.157 16.879 1.00 64.31 86 PHE A C 1
ATOM 735 O O . PHE A 1 86 ? -12.484 -6.975 16.028 1.00 64.31 86 PHE A O 1
ATOM 742 N N . MET A 1 87 ? -11.075 -5.378 16.707 1.00 59.22 87 MET A N 1
ATOM 743 C CA . MET A 1 87 ? -10.239 -5.409 15.503 1.00 59.22 87 MET A CA 1
ATOM 744 C C . MET A 1 87 ? -9.534 -6.759 15.302 1.00 59.22 87 MET A C 1
ATOM 746 O O . MET A 1 87 ? -9.222 -7.115 14.171 1.00 59.22 87 MET A O 1
ATOM 750 N N . LYS A 1 88 ? -9.307 -7.533 16.374 1.00 59.31 88 LYS A N 1
ATOM 751 C CA . LYS A 1 88 ? -8.841 -8.930 16.285 1.00 59.31 88 LYS A CA 1
ATOM 752 C C . LYS A 1 88 ? -9.957 -9.922 15.927 1.00 59.31 88 LYS A C 1
ATOM 754 O O . LYS A 1 88 ? -9.632 -11.026 15.513 1.00 59.31 88 LYS A O 1
ATOM 759 N N . ARG A 1 89 ? -11.233 -9.570 16.141 1.00 56.88 89 ARG A N 1
ATOM 760 C CA . ARG A 1 89 ? -12.404 -10.449 15.960 1.00 56.88 89 ARG A CA 1
ATOM 761 C C . ARG A 1 89 ? -13.088 -10.313 14.602 1.00 56.88 89 ARG A C 1
ATOM 763 O O . ARG A 1 89 ? -13.793 -11.242 14.225 1.00 56.88 89 ARG A O 1
ATOM 770 N N . LYS A 1 90 ? -12.911 -9.206 13.865 1.00 58.78 90 LYS A N 1
ATOM 771 C CA . LYS A 1 90 ? -13.413 -9.144 12.484 1.00 58.78 90 LYS A CA 1
ATOM 772 C C . LYS A 1 90 ? -12.741 -10.255 11.667 1.00 58.78 90 LYS A C 1
ATOM 774 O O . LYS A 1 90 ? -11.508 -10.288 11.642 1.00 58.78 90 LYS A O 1
ATOM 779 N N . PRO A 1 91 ? -13.509 -11.143 11.016 1.00 61.97 91 PRO A N 1
ATOM 780 C CA . PRO A 1 91 ? -12.921 -12.174 10.183 1.00 61.97 91 PRO A CA 1
ATOM 781 C C . PRO A 1 91 ? -12.182 -11.495 9.027 1.00 61.97 91 PRO A C 1
ATOM 783 O O . PRO A 1 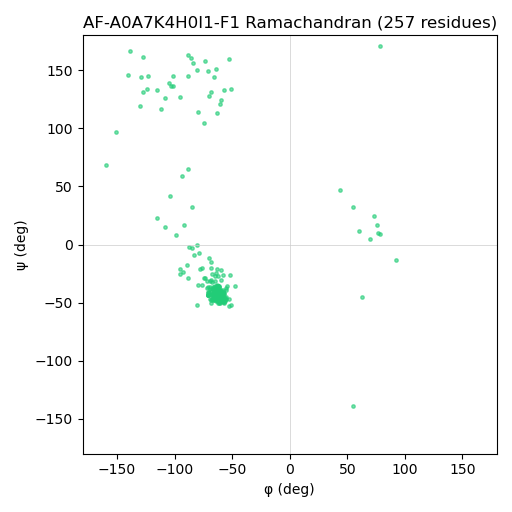91 ? -12.789 -10.840 8.184 1.00 61.97 91 PRO A O 1
ATOM 786 N N . HIS A 1 92 ? -10.853 -11.615 9.013 1.00 68.88 92 HIS A N 1
ATOM 787 C CA . HIS A 1 92 ? -10.020 -11.231 7.866 1.00 68.88 92 HIS A CA 1
ATOM 788 C C . HIS A 1 92 ? -10.052 -12.294 6.762 1.00 68.88 92 HIS A C 1
ATOM 790 O O . HIS A 1 92 ? -9.517 -12.079 5.681 1.00 68.88 92 HIS A O 1
ATOM 796 N N . ILE A 1 93 ? -10.681 -13.436 7.037 1.00 77.75 93 ILE A N 1
ATOM 797 C CA . ILE A 1 93 ? -10.920 -14.521 6.093 1.00 77.75 93 ILE A CA 1
ATOM 798 C C . ILE A 1 93 ? -12.422 -14.564 5.839 1.00 77.75 93 ILE A C 1
ATOM 800 O O . ILE A 1 93 ? -13.204 -14.793 6.758 1.00 77.75 93 ILE A O 1
ATOM 804 N N . PHE A 1 94 ? -12.825 -14.310 4.598 1.00 84.31 94 PHE A N 1
ATOM 805 C CA . PHE A 1 94 ? -14.197 -14.543 4.164 1.00 84.31 94 PHE A CA 1
ATOM 806 C C . PHE A 1 94 ? -14.391 -16.005 3.762 1.00 84.31 94 PHE A C 1
ATOM 808 O O . PHE A 1 94 ? -13.440 -16.678 3.363 1.00 84.31 94 PHE A O 1
ATOM 815 N N . GLU A 1 95 ? -15.637 -16.470 3.816 1.00 82.75 95 GLU A N 1
ATOM 816 C CA . GLU A 1 95 ? -16.025 -17.840 3.472 1.00 82.75 95 GLU A CA 1
ATOM 817 C C . GLU A 1 95 ? -17.171 -17.852 2.445 1.00 82.75 95 GLU A C 1
ATOM 819 O O . GLU A 1 95 ? -17.859 -16.847 2.225 1.00 82.75 95 GLU A O 1
ATOM 824 N N . GLY A 1 96 ? -17.352 -18.994 1.774 1.00 89.31 96 GLY A N 1
ATOM 825 C CA . GLY A 1 96 ? -18.415 -19.215 0.790 1.00 89.31 96 GLY A CA 1
ATOM 826 C C . GLY A 1 96 ? -18.440 -18.183 -0.345 1.00 89.31 96 GLY A C 1
ATOM 827 O O . GLY A 1 96 ? -17.403 -17.746 -0.845 1.00 89.31 96 GLY A O 1
ATOM 828 N N . LYS A 1 97 ? -19.646 -17.749 -0.734 1.00 88.00 97 LYS A N 1
ATOM 829 C CA . LYS A 1 97 ? -19.861 -16.816 -1.859 1.00 88.00 97 LYS A CA 1
ATOM 830 C C . LYS A 1 97 ? -19.157 -15.465 -1.688 1.00 88.00 97 LYS A C 1
ATOM 832 O O . LYS A 1 97 ? -18.763 -14.845 -2.673 1.00 88.00 97 LYS A O 1
ATOM 837 N N . ILE A 1 98 ? -18.983 -14.997 -0.450 1.00 86.94 98 ILE A N 1
ATOM 838 C CA . ILE A 1 98 ? -18.276 -13.734 -0.189 1.00 86.94 98 ILE A CA 1
ATOM 839 C C . ILE A 1 98 ? -16.788 -13.894 -0.512 1.00 86.94 98 ILE A C 1
ATOM 841 O O . ILE A 1 98 ? -16.196 -12.994 -1.109 1.00 86.94 98 ILE A O 1
ATOM 845 N N . LYS A 1 99 ? -16.193 -15.053 -0.197 1.00 90.06 99 LYS A N 1
ATOM 846 C CA . LYS A 1 99 ? -14.801 -15.348 -0.559 1.00 90.06 99 LYS A CA 1
ATOM 847 C C . LYS A 1 99 ? -14.601 -15.416 -2.068 1.00 90.06 99 LYS A C 1
ATOM 849 O O . LYS A 1 99 ? -13.620 -14.885 -2.579 1.00 90.06 99 LYS A O 1
ATOM 854 N N . GLU A 1 100 ? -15.536 -16.023 -2.791 1.00 90.75 100 GLU A N 1
ATOM 855 C CA . GLU A 1 100 ? -15.503 -16.056 -4.259 1.00 90.75 100 GLU A CA 1
ATOM 856 C C . GLU A 1 100 ? -15.539 -14.644 -4.854 1.00 90.75 100 GLU A C 1
ATOM 858 O O . GLU A 1 100 ? -14.768 -14.322 -5.761 1.00 90.75 100 GLU A O 1
ATOM 863 N N . TYR A 1 101 ? -16.397 -13.774 -4.316 1.00 92.88 101 TYR A N 1
ATOM 864 C CA . TYR A 1 101 ? -16.472 -12.380 -4.741 1.00 92.88 101 TYR A CA 1
ATOM 865 C C . TYR A 1 101 ? -15.182 -11.608 -4.433 1.00 92.88 101 TYR A C 1
ATOM 867 O O . TYR A 1 101 ? -14.672 -10.889 -5.294 1.00 92.88 101 TYR A O 1
ATOM 875 N N . GLU A 1 102 ? -14.613 -11.793 -3.239 1.00 92.75 102 GLU A N 1
ATOM 876 C CA . GLU A 1 102 ? -13.311 -11.231 -2.879 1.00 92.75 102 GLU A CA 1
ATOM 877 C C . GLU A 1 102 ? -12.221 -11.671 -3.862 1.00 92.75 102 GLU A C 1
ATOM 879 O O . GLU A 1 102 ? -11.503 -10.823 -4.386 1.00 92.75 102 GLU A O 1
ATOM 884 N N . ASN A 1 103 ? -12.130 -12.967 -4.171 1.00 93.94 103 ASN A N 1
ATOM 885 C CA . ASN A 1 103 ? -11.133 -13.489 -5.105 1.00 93.94 103 ASN A CA 1
ATOM 886 C C . ASN A 1 103 ? -11.254 -12.828 -6.487 1.00 93.94 103 ASN A C 1
ATOM 888 O O . ASN A 1 103 ? -10.245 -12.419 -7.057 1.00 93.94 103 ASN A O 1
ATOM 892 N N . ARG A 1 104 ? -12.478 -12.615 -6.991 1.00 95.38 104 ARG A N 1
ATOM 893 C CA . ARG A 1 104 ? -12.703 -11.904 -8.265 1.00 95.38 104 ARG A CA 1
ATOM 894 C C . ARG A 1 104 ? -12.220 -10.453 -8.227 1.00 95.38 104 ARG A C 1
ATOM 896 O O . ARG A 1 104 ? -11.682 -9.964 -9.223 1.00 95.38 104 ARG A O 1
ATOM 903 N N . LEU A 1 105 ? -12.398 -9.757 -7.102 1.00 93.00 105 LEU A N 1
ATOM 904 C CA . LEU A 1 105 ? -11.857 -8.406 -6.923 1.00 93.00 105 LEU A CA 1
ATOM 905 C C . LEU A 1 105 ? -10.327 -8.419 -6.884 1.00 93.00 105 LEU A C 1
ATOM 907 O O . LEU A 1 105 ? -9.689 -7.583 -7.525 1.00 93.00 105 LEU A O 1
ATOM 911 N N . ILE A 1 106 ? -9.732 -9.375 -6.169 1.00 95.50 106 ILE A N 1
ATOM 912 C CA . ILE A 1 106 ? -8.278 -9.545 -6.127 1.00 95.50 106 ILE A CA 1
ATOM 913 C C . ILE A 1 106 ? -7.727 -9.818 -7.530 1.00 95.50 106 ILE A C 1
ATOM 915 O O . ILE A 1 106 ? -6.777 -9.150 -7.935 1.00 95.50 106 ILE A O 1
ATOM 919 N N . ASP A 1 107 ? -8.352 -10.701 -8.308 1.00 95.75 107 ASP A N 1
ATOM 920 C CA . ASP A 1 107 ? -7.955 -10.990 -9.690 1.00 95.75 107 ASP A CA 1
ATOM 921 C C . ASP A 1 107 ? -8.006 -9.747 -10.578 1.00 95.75 107 ASP A C 1
ATOM 923 O O . ASP A 1 107 ? -7.103 -9.511 -11.384 1.00 95.75 107 ASP A O 1
ATOM 927 N N . PHE A 1 108 ? -9.041 -8.920 -10.418 1.00 94.50 108 PHE A N 1
ATOM 928 C CA . PHE A 1 108 ? -9.132 -7.639 -11.110 1.00 94.50 108 PHE A CA 1
ATOM 929 C C . PHE A 1 108 ? -7.951 -6.724 -10.755 1.00 94.50 108 PHE A C 1
ATOM 931 O O . PHE A 1 108 ? -7.291 -6.199 -11.657 1.00 94.50 108 PHE A O 1
ATOM 938 N N . PHE A 1 109 ? -7.634 -6.563 -9.466 1.00 89.25 109 PHE A N 1
ATOM 939 C CA . PHE A 1 109 ? -6.507 -5.731 -9.033 1.00 89.25 109 PHE A CA 1
ATOM 940 C C . PHE A 1 109 ? -5.158 -6.274 -9.509 1.00 89.25 109 PHE A C 1
ATOM 942 O O . PHE A 1 109 ? -4.303 -5.493 -9.930 1.00 89.25 109 PHE A O 1
ATOM 949 N N . VAL A 1 110 ? -4.972 -7.595 -9.495 1.00 92.81 110 VAL A N 1
ATOM 950 C CA . VAL A 1 110 ? -3.768 -8.255 -10.015 1.00 92.81 110 VAL A CA 1
ATOM 951 C C . VAL A 1 110 ? -3.611 -7.983 -11.506 1.00 92.81 110 VAL A C 1
ATOM 953 O O . VAL A 1 110 ? -2.559 -7.495 -11.916 1.00 92.81 110 VAL A O 1
ATOM 956 N N . LYS A 1 111 ? -4.658 -8.201 -12.311 1.00 92.44 111 LYS A N 1
ATOM 957 C CA . LYS A 1 111 ? -4.630 -7.926 -13.757 1.00 92.44 111 LYS A CA 1
ATOM 958 C C . LYS A 1 111 ? -4.330 -6.454 -14.040 1.00 92.44 111 LYS A C 1
ATOM 960 O O . LYS A 1 111 ? -3.451 -6.138 -14.839 1.00 92.44 111 LYS A O 1
ATOM 965 N N . ALA A 1 112 ? -5.002 -5.539 -13.341 1.00 83.94 112 ALA A N 1
ATOM 966 C CA . ALA A 1 112 ? -4.773 -4.103 -13.485 1.00 83.94 112 ALA A CA 1
ATOM 967 C C . ALA A 1 112 ? -3.344 -3.683 -13.086 1.00 83.94 112 ALA A C 1
ATOM 969 O O . ALA A 1 112 ? -2.773 -2.772 -13.690 1.00 83.94 112 ALA A O 1
ATOM 970 N N . GLY A 1 113 ? -2.765 -4.329 -12.072 1.00 84.69 113 GLY A N 1
ATOM 971 C CA . GLY A 1 113 ? -1.387 -4.108 -11.641 1.00 84.69 113 GLY A CA 1
ATOM 972 C C . GLY A 1 113 ? -0.358 -4.656 -12.628 1.00 84.69 113 GLY A C 1
ATOM 973 O O . GLY A 1 113 ? 0.592 -3.951 -12.969 1.00 84.69 113 GLY A O 1
ATOM 974 N N . GLN A 1 114 ? -0.575 -5.858 -13.161 1.00 88.25 114 GLN A N 1
ATOM 975 C CA . GLN A 1 114 ? 0.291 -6.475 -14.171 1.00 88.25 114 GLN A CA 1
ATOM 976 C C . GLN A 1 114 ? 0.350 -5.650 -15.461 1.00 88.25 114 GLN A C 1
ATOM 978 O O . GLN A 1 114 ? 1.437 -5.440 -15.995 1.00 88.25 114 GLN A O 1
ATOM 983 N N . LEU A 1 115 ? -0.776 -5.074 -15.903 1.00 82.38 115 LEU A N 1
ATOM 984 C CA . LEU A 1 115 ? -0.805 -4.123 -17.027 1.00 82.38 115 LEU A CA 1
ATOM 985 C C . LEU A 1 115 ? 0.067 -2.876 -16.786 1.00 82.38 115 LEU A C 1
ATOM 987 O O . LEU A 1 115 ? 0.482 -2.212 -17.732 1.00 82.38 115 LEU A O 1
ATOM 991 N N . LYS A 1 116 ? 0.364 -2.558 -15.522 1.00 78.94 116 LYS A N 1
ATOM 992 C CA . LYS A 1 116 ? 1.245 -1.458 -15.100 1.00 78.94 116 LYS A CA 1
ATOM 993 C C . LYS A 1 116 ? 2.664 -1.930 -14.752 1.00 78.94 116 LYS A C 1
ATOM 995 O O . LYS A 1 116 ? 3.437 -1.144 -14.209 1.00 78.94 116 LYS A O 1
ATOM 1000 N N . GLY A 1 117 ? 2.999 -3.193 -15.025 1.00 83.12 117 GLY A N 1
ATOM 1001 C CA . GLY A 1 117 ? 4.300 -3.793 -14.722 1.00 83.12 117 GLY A CA 1
ATOM 1002 C C . GLY A 1 117 ? 4.523 -4.134 -13.244 1.00 83.12 117 GLY A C 1
ATOM 1003 O O . GLY A 1 117 ? 5.665 -4.317 -12.830 1.00 83.12 117 GLY A O 1
ATOM 1004 N N . GLN A 1 118 ? 3.468 -4.194 -12.427 1.00 87.81 118 GLN A N 1
ATOM 1005 C CA . GLN A 1 118 ? 3.578 -4.612 -11.026 1.00 87.81 118 GLN A CA 1
ATOM 1006 C C . GLN A 1 118 ? 3.626 -6.138 -10.906 1.00 87.81 118 GLN A C 1
ATOM 1008 O O . GLN A 1 118 ? 3.029 -6.860 -11.707 1.00 87.81 118 GLN A O 1
ATOM 1013 N N . SER A 1 119 ? 4.312 -6.637 -9.874 1.00 91.06 119 SER A N 1
ATOM 1014 C CA . SER A 1 119 ? 4.306 -8.067 -9.574 1.00 91.06 119 SER A CA 1
ATOM 1015 C C . SER A 1 119 ? 2.949 -8.504 -9.022 1.00 91.06 119 SER A C 1
ATOM 1017 O O . SER A 1 119 ? 2.283 -7.754 -8.304 1.00 91.06 119 SER A O 1
ATOM 1019 N N . GLN A 1 120 ? 2.577 -9.758 -9.292 1.00 93.31 120 GLN A N 1
ATOM 1020 C CA . GLN A 1 120 ? 1.350 -10.356 -8.761 1.00 93.31 120 GLN A CA 1
ATOM 1021 C C . GLN A 1 120 ? 1.273 -10.209 -7.238 1.00 93.31 120 GLN A C 1
ATOM 1023 O O . GLN A 1 120 ? 0.267 -9.731 -6.729 1.00 93.31 120 GLN A O 1
ATOM 1028 N N . SER A 1 121 ? 2.353 -10.523 -6.513 1.00 93.75 121 SER A N 1
ATOM 1029 C CA . SER A 1 121 ? 2.366 -10.431 -5.049 1.00 93.75 121 SER A CA 1
ATOM 1030 C C . SER A 1 121 ? 2.086 -9.020 -4.534 1.00 93.75 121 SER A C 1
ATOM 1032 O O . SER A 1 121 ? 1.361 -8.850 -3.555 1.00 93.75 121 SER A O 1
ATOM 1034 N N . PHE A 1 122 ? 2.649 -8.006 -5.195 1.00 91.31 122 PHE A N 1
ATOM 1035 C CA . PHE A 1 122 ? 2.477 -6.613 -4.805 1.00 91.31 122 PHE A CA 1
ATOM 1036 C C . PHE A 1 122 ? 1.028 -6.166 -5.026 1.00 91.31 122 PHE A C 1
ATOM 1038 O O . PHE A 1 122 ? 0.399 -5.621 -4.118 1.00 91.31 122 PHE A O 1
ATOM 1045 N N . SER A 1 123 ? 0.465 -6.473 -6.197 1.00 92.81 123 SER A N 1
ATOM 1046 C CA . SER A 1 123 ? -0.918 -6.128 -6.538 1.00 92.81 123 SER A CA 1
ATOM 1047 C C . SER A 1 123 ? -1.944 -6.897 -5.702 1.00 92.81 123 SER A C 1
ATOM 1049 O O . SER A 1 123 ? -2.924 -6.300 -5.258 1.00 92.81 123 SER A O 1
ATOM 1051 N N . THR A 1 124 ? -1.700 -8.179 -5.407 1.00 95.88 124 THR A N 1
ATOM 1052 C CA . THR A 1 124 ? -2.535 -8.979 -4.497 1.00 95.88 124 THR A CA 1
ATOM 1053 C C . THR A 1 124 ? -2.589 -8.345 -3.107 1.00 95.88 124 THR A C 1
ATOM 1055 O O . THR A 1 124 ? -3.674 -8.155 -2.562 1.00 95.88 124 THR A O 1
ATOM 1058 N N . ILE A 1 125 ? -1.436 -7.971 -2.536 1.00 95.06 125 ILE A N 1
ATOM 1059 C CA . ILE A 1 125 ? -1.383 -7.358 -1.201 1.00 95.06 125 ILE A CA 1
ATOM 1060 C C . ILE A 1 125 ? -2.114 -6.009 -1.192 1.00 95.06 125 ILE A C 1
ATOM 1062 O O . ILE A 1 125 ? -2.906 -5.771 -0.281 1.00 95.06 125 ILE A O 1
ATOM 1066 N N . ILE A 1 126 ? -1.924 -5.155 -2.208 1.00 90.88 126 ILE A N 1
ATOM 1067 C CA . ILE A 1 126 ? -2.692 -3.901 -2.339 1.00 90.88 126 ILE A CA 1
ATOM 1068 C C . ILE A 1 126 ? -4.197 -4.181 -2.366 1.00 90.88 126 ILE A C 1
ATOM 1070 O O . ILE A 1 126 ? -4.942 -3.527 -1.637 1.00 90.88 126 ILE A O 1
ATOM 1074 N N . GLY A 1 127 ? -4.643 -5.147 -3.175 1.00 91.38 127 GLY A N 1
ATOM 1075 C CA . GLY A 1 127 ? -6.056 -5.511 -3.287 1.00 91.38 127 GLY A CA 1
ATOM 1076 C C . GLY A 1 127 ? -6.662 -5.881 -1.934 1.00 91.38 127 GLY A C 1
ATOM 1077 O O . GLY A 1 127 ? -7.704 -5.349 -1.556 1.00 91.38 127 GLY A O 1
ATOM 1078 N N . TYR A 1 128 ? -5.963 -6.703 -1.148 1.00 93.75 128 TYR A N 1
ATOM 1079 C CA . TYR A 1 128 ? -6.420 -7.052 0.195 1.00 93.75 128 TYR A CA 1
ATOM 1080 C C . TYR A 1 128 ? -6.466 -5.847 1.141 1.00 93.75 128 TYR A C 1
ATOM 1082 O O . TYR A 1 128 ? -7.413 -5.725 1.915 1.00 93.75 128 TYR A O 1
ATOM 1090 N N . PHE A 1 129 ? -5.516 -4.911 1.069 1.00 90.12 129 PHE A N 1
ATOM 1091 C CA . PHE A 1 129 ? -5.604 -3.681 1.866 1.00 90.12 129 PHE A CA 1
ATOM 1092 C C . PHE A 1 129 ? -6.745 -2.757 1.434 1.00 90.12 129 PHE A C 1
ATOM 1094 O O . PHE A 1 129 ? -7.333 -2.106 2.293 1.00 90.12 129 PHE A O 1
ATOM 1101 N N . LEU A 1 130 ? -7.103 -2.712 0.149 1.00 85.88 130 LEU A N 1
ATOM 1102 C CA . LEU A 1 130 ? -8.263 -1.946 -0.320 1.00 85.88 130 LEU A CA 1
ATOM 1103 C C . LEU A 1 130 ? -9.582 -2.508 0.230 1.00 85.88 130 LEU A C 1
ATOM 1105 O O . LEU A 1 130 ? -10.486 -1.737 0.553 1.00 85.88 130 LEU A O 1
ATOM 1109 N N . ILE A 1 131 ? -9.673 -3.832 0.372 1.00 87.12 131 ILE A N 1
ATOM 1110 C CA . ILE A 1 131 ? -10.866 -4.532 0.866 1.00 87.12 131 ILE A CA 1
ATOM 1111 C C . ILE A 1 131 ? -10.943 -4.483 2.401 1.00 87.12 131 ILE A C 1
ATOM 1113 O O . ILE A 1 131 ? -11.946 -4.043 2.962 1.00 87.12 131 ILE A O 1
ATOM 1117 N N . HIS A 1 132 ? -9.872 -4.882 3.095 1.00 86.00 132 HIS A N 1
ATOM 1118 C CA . HIS A 1 132 ? -9.857 -5.048 4.558 1.00 86.00 132 HIS A CA 1
ATOM 1119 C C . HIS A 1 132 ? -9.471 -3.785 5.330 1.00 86.00 132 HIS A C 1
ATOM 1121 O O . HIS A 1 132 ? -9.737 -3.688 6.529 1.00 86.00 132 HIS A O 1
ATOM 1127 N N . LYS A 1 133 ? -8.851 -2.804 4.661 1.00 81.31 133 LYS A N 1
ATOM 1128 C CA . LYS A 1 133 ? -8.310 -1.536 5.193 1.00 81.31 133 LYS A CA 1
ATOM 1129 C C . LYS A 1 133 ? -7.179 -1.663 6.207 1.00 81.31 133 LYS A C 1
ATOM 1131 O O . LYS A 1 133 ? -6.212 -0.914 6.099 1.00 81.31 133 LYS A O 1
ATOM 1136 N N . ASN A 1 134 ? -7.294 -2.563 7.182 1.00 86.31 134 ASN A N 1
ATOM 1137 C CA . ASN A 1 134 ? -6.357 -2.739 8.285 1.00 86.31 134 ASN A CA 1
ATOM 1138 C C . ASN A 1 134 ? -5.977 -4.212 8.422 1.00 86.31 134 ASN A C 1
ATOM 1140 O O . ASN A 1 134 ? -6.834 -5.044 8.706 1.00 86.31 134 ASN A O 1
ATOM 1144 N N . LEU A 1 135 ? -4.695 -4.530 8.267 1.00 90.69 135 LEU A N 1
ATOM 1145 C CA . LEU A 1 135 ? -4.188 -5.896 8.386 1.00 90.69 135 LEU A CA 1
ATOM 1146 C C . LEU A 1 135 ? -2.842 -5.905 9.109 1.00 90.69 135 LEU A C 1
ATOM 1148 O O . LEU A 1 135 ? -2.013 -5.007 8.962 1.00 90.69 135 LEU A O 1
ATOM 1152 N N . THR A 1 136 ? -2.598 -6.949 9.890 1.00 92.75 136 THR A N 1
ATOM 1153 C CA . THR A 1 136 ? -1.259 -7.268 10.398 1.00 92.75 136 THR A CA 1
ATOM 1154 C C . THR A 1 136 ? -0.486 -8.100 9.376 1.00 92.75 136 THR A C 1
ATOM 1156 O O . THR A 1 136 ? -1.074 -8.765 8.525 1.00 92.75 136 THR A O 1
ATOM 1159 N N . GLN A 1 137 ? 0.845 -8.146 9.490 1.00 93.94 137 GLN A N 1
ATOM 1160 C CA . GLN A 1 137 ? 1.676 -8.997 8.627 1.00 93.94 137 GLN A CA 1
ATOM 1161 C C . GLN A 1 137 ? 1.248 -10.476 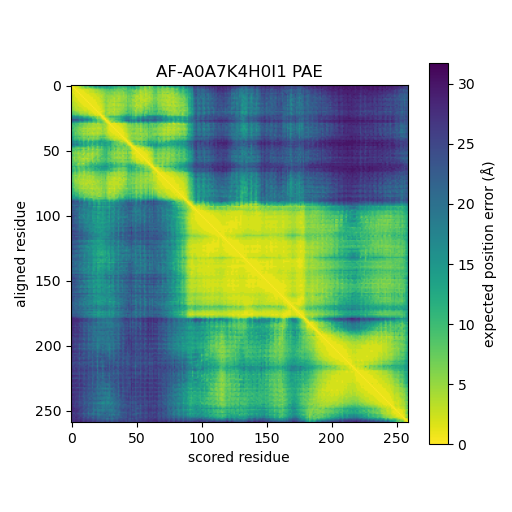8.660 1.00 93.94 137 GLN A C 1
ATOM 1163 O O . GLN A 1 137 ? 1.282 -11.151 7.634 1.00 93.94 137 GLN A O 1
ATOM 1168 N N . THR A 1 138 ? 0.838 -10.980 9.829 1.00 91.69 138 THR A N 1
ATOM 1169 C CA . THR A 1 138 ? 0.351 -12.357 9.986 1.00 91.69 138 THR A CA 1
ATOM 1170 C C . THR A 1 138 ? -0.940 -12.584 9.205 1.00 91.69 138 THR A C 1
ATOM 1172 O O . THR A 1 138 ? -1.022 -13.555 8.465 1.00 91.69 138 THR A O 1
ATOM 1175 N N . GLN A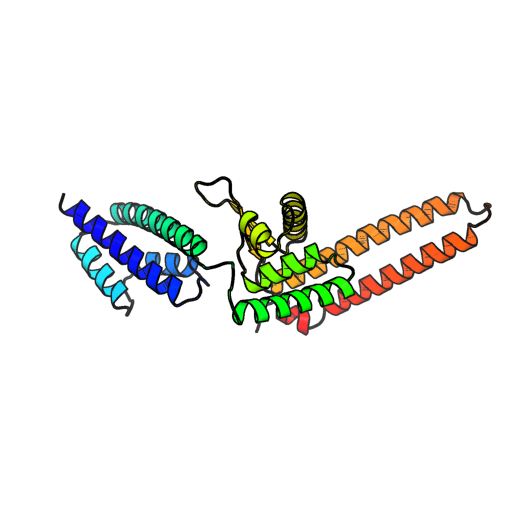 1 139 ? -1.894 -11.656 9.285 1.00 92.88 139 GLN A N 1
ATOM 1176 C CA . GLN A 1 139 ? -3.151 -11.760 8.540 1.00 92.88 139 GLN A CA 1
ATOM 1177 C C . GLN A 1 139 ? -2.920 -11.684 7.030 1.00 92.88 139 GLN A C 1
ATOM 1179 O O . GLN A 1 139 ? -3.473 -12.490 6.295 1.00 92.88 139 GLN A O 1
ATOM 1184 N N . VAL A 1 140 ? -2.042 -10.787 6.557 1.00 95.06 140 VAL A N 1
ATOM 1185 C CA . VAL A 1 140 ? -1.677 -10.734 5.129 1.00 95.06 140 VAL A CA 1
ATOM 1186 C C . VAL A 1 140 ? -1.076 -12.066 4.677 1.00 95.06 140 VAL A C 1
ATOM 1188 O O . VAL A 1 140 ? -1.424 -12.570 3.615 1.00 95.06 140 VAL A O 1
ATOM 1191 N N . LYS A 1 141 ? -0.197 -12.673 5.482 1.00 94.88 141 LYS A N 1
ATOM 1192 C CA . LYS A 1 141 ? 0.373 -13.994 5.185 1.00 94.88 141 LYS A CA 1
ATOM 1193 C C . LYS A 1 141 ? -0.719 -15.063 5.065 1.00 94.88 141 LYS A C 1
ATOM 1195 O O . LYS A 1 141 ? -0.694 -15.836 4.116 1.00 94.88 141 LYS A O 1
ATOM 1200 N N . GLU A 1 142 ? -1.660 -15.091 6.002 1.00 93.06 142 GLU A N 1
ATOM 1201 C CA . GLU A 1 142 ? -2.756 -16.068 6.021 1.00 93.06 142 GLU A CA 1
ATOM 1202 C C . GLU A 1 142 ? -3.677 -15.932 4.802 1.00 93.06 142 GLU A C 1
ATOM 1204 O O . GLU A 1 142 ? -3.925 -16.923 4.127 1.00 93.06 142 GLU A O 1
ATOM 1209 N N . ILE A 1 143 ? -4.123 -14.717 4.463 1.00 92.88 143 ILE A N 1
ATOM 1210 C CA . ILE A 1 143 ? -5.073 -14.506 3.351 1.00 92.88 143 ILE A CA 1
ATOM 1211 C C . ILE A 1 143 ? -4.434 -14.656 1.968 1.00 92.88 143 ILE A C 1
ATOM 1213 O O . ILE A 1 143 ? -5.116 -15.004 1.008 1.00 92.88 143 ILE A O 1
ATOM 1217 N N . THR A 1 144 ? -3.135 -14.364 1.844 1.00 94.06 144 THR A N 1
ATOM 1218 C CA . THR A 1 144 ? -2.425 -14.430 0.555 1.00 94.06 144 THR A CA 1
ATOM 1219 C C . THR A 1 144 ? -1.753 -15.774 0.304 1.00 94.06 144 THR A C 1
ATOM 1221 O O . THR A 1 144 ? -1.446 -16.084 -0.842 1.00 94.06 144 THR A O 1
ATOM 1224 N N . GLY A 1 145 ? -1.443 -16.536 1.355 1.00 93.69 145 GLY A N 1
ATOM 1225 C CA . GLY A 1 145 ? -0.600 -17.729 1.263 1.00 93.69 145 GLY A CA 1
ATOM 1226 C C . GLY A 1 145 ? 0.880 -17.438 0.971 1.00 93.69 145 GLY A C 1
ATOM 1227 O O . GLY A 1 145 ? 1.667 -18.368 0.801 1.00 93.69 145 GLY A O 1
ATOM 1228 N N . PHE A 1 146 ? 1.306 -16.171 0.915 1.00 96.69 146 PHE A N 1
ATOM 1229 C CA . PHE A 1 146 ? 2.698 -15.824 0.626 1.00 96.69 146 PHE A CA 1
ATOM 1230 C C . PHE A 1 146 ? 3.638 -16.103 1.802 1.00 96.69 146 PHE A C 1
ATOM 1232 O O . PHE A 1 146 ? 3.253 -16.128 2.973 1.00 96.69 146 PHE A O 1
ATOM 1239 N N . SER A 1 147 ? 4.930 -16.255 1.498 1.00 96.19 147 SER A N 1
ATOM 1240 C CA . SER A 1 147 ? 5.957 -16.406 2.529 1.00 96.19 147 SER A CA 1
ATOM 1241 C C . SER A 1 147 ? 6.073 -15.146 3.397 1.00 96.19 147 SER A C 1
ATOM 1243 O O . SER A 1 147 ? 5.858 -14.020 2.940 1.00 96.19 147 SER A O 1
ATOM 1245 N N . LYS A 1 148 ? 6.485 -15.314 4.662 1.00 94.50 148 LYS A N 1
ATOM 1246 C CA . LYS A 1 148 ? 6.672 -14.192 5.601 1.00 94.50 148 LYS A CA 1
ATOM 1247 C C . LYS A 1 148 ? 7.634 -13.131 5.051 1.00 94.50 148 LYS A C 1
ATOM 1249 O O . LYS A 1 148 ? 7.380 -11.941 5.231 1.00 94.50 148 LYS A O 1
ATOM 1254 N N . GLY A 1 149 ? 8.707 -13.566 4.384 1.00 94.88 149 GLY A N 1
ATOM 1255 C CA . GLY A 1 149 ? 9.684 -12.683 3.743 1.00 94.88 149 GLY A CA 1
ATOM 1256 C C . GLY A 1 149 ? 9.065 -11.873 2.606 1.00 94.88 149 GLY A C 1
ATOM 1257 O O . GLY A 1 149 ? 9.184 -10.652 2.605 1.00 94.88 149 GLY A O 1
ATOM 1258 N N . SER A 1 150 ? 8.316 -12.526 1.708 1.00 95.12 150 SER A N 1
ATOM 1259 C CA . SER A 1 150 ? 7.609 -11.843 0.615 1.00 95.12 150 SER A CA 1
ATOM 1260 C C . SER A 1 150 ? 6.629 -10.795 1.145 1.00 95.12 150 SER A C 1
ATOM 1262 O O . SER A 1 150 ? 6.663 -9.640 0.715 1.00 95.12 150 SER A O 1
ATOM 1264 N N . VAL A 1 151 ? 5.814 -11.151 2.144 1.00 96.94 151 VAL A N 1
ATOM 1265 C CA . VAL A 1 151 ? 4.893 -10.201 2.782 1.00 96.94 151 VAL A CA 1
ATOM 1266 C C . VAL A 1 151 ? 5.662 -9.027 3.395 1.00 96.94 151 VAL A C 1
ATOM 1268 O O . VAL A 1 151 ? 5.298 -7.880 3.160 1.00 96.94 151 VAL A O 1
ATOM 1271 N N . SER A 1 152 ? 6.744 -9.286 4.136 1.00 95.31 152 SER A N 1
ATOM 1272 C CA . SER A 1 152 ? 7.544 -8.230 4.772 1.00 95.31 152 SER A CA 1
ATOM 1273 C C . SER A 1 152 ? 8.092 -7.228 3.756 1.00 95.31 152 SER A C 1
ATOM 1275 O O . SER A 1 152 ? 7.973 -6.021 3.956 1.00 95.31 152 SER A O 1
ATOM 1277 N N . THR A 1 153 ? 8.672 -7.721 2.661 1.00 96.00 153 THR A N 1
ATOM 1278 C CA . THR A 1 153 ? 9.246 -6.883 1.603 1.00 96.00 153 THR A CA 1
ATOM 1279 C C . THR A 1 153 ? 8.178 -6.019 0.942 1.00 96.00 153 THR A C 1
ATOM 1281 O O . THR A 1 153 ? 8.368 -4.815 0.782 1.00 96.00 153 THR A O 1
ATOM 1284 N N . ASN A 1 154 ? 7.029 -6.607 0.601 1.00 95.38 154 ASN A N 1
ATOM 1285 C CA . ASN A 1 154 ? 5.936 -5.866 -0.024 1.00 95.38 154 ASN A CA 1
ATOM 1286 C C . ASN A 1 154 ? 5.340 -4.814 0.925 1.00 95.38 154 ASN A C 1
ATOM 1288 O O . ASN A 1 154 ? 5.120 -3.686 0.497 1.00 95.38 154 ASN A O 1
ATOM 1292 N N . LEU A 1 155 ? 5.139 -5.136 2.209 1.00 95.00 155 LEU A N 1
ATOM 1293 C CA . LEU A 1 155 ? 4.655 -4.172 3.204 1.00 95.00 155 LEU A CA 1
ATOM 1294 C C . LEU A 1 155 ? 5.613 -2.989 3.376 1.00 95.00 155 LEU A C 1
ATOM 1296 O O . LEU A 1 155 ? 5.162 -1.848 3.375 1.00 95.00 155 LEU A O 1
ATOM 1300 N N . ASN A 1 156 ? 6.921 -3.247 3.461 1.00 93.56 156 ASN A N 1
ATOM 1301 C CA . ASN A 1 156 ? 7.930 -2.190 3.559 1.00 93.56 156 ASN A CA 1
ATOM 1302 C C . ASN A 1 156 ? 7.948 -1.304 2.304 1.00 93.56 156 ASN A C 1
ATOM 1304 O O . ASN A 1 156 ? 8.045 -0.084 2.415 1.00 93.56 156 ASN A O 1
ATOM 1308 N N . ASN A 1 157 ? 7.823 -1.894 1.111 1.00 89.69 157 ASN A N 1
ATOM 1309 C CA . ASN A 1 157 ? 7.743 -1.128 -0.135 1.00 89.69 157 ASN A CA 1
ATOM 1310 C C . ASN A 1 157 ? 6.484 -0.256 -0.174 1.00 89.69 157 ASN A C 1
ATOM 1312 O O . ASN A 1 157 ? 6.559 0.917 -0.521 1.00 89.69 157 ASN A O 1
ATOM 1316 N N . LEU A 1 158 ? 5.334 -0.806 0.215 1.00 88.62 158 LEU A N 1
ATOM 1317 C CA . LEU A 1 158 ? 4.075 -0.068 0.254 1.00 88.62 158 LEU A CA 1
ATOM 1318 C C . LEU A 1 158 ? 4.096 1.072 1.278 1.00 88.62 158 LEU A C 1
ATOM 1320 O O . LEU A 1 158 ? 3.586 2.150 0.987 1.00 88.62 158 LEU A O 1
ATOM 1324 N N . GLU A 1 159 ? 4.704 0.862 2.443 1.00 88.12 159 GLU A N 1
ATOM 1325 C CA . GLU A 1 159 ? 4.939 1.914 3.437 1.00 88.12 159 GLU A CA 1
ATOM 1326 C C . GLU A 1 159 ? 5.857 3.006 2.874 1.00 88.12 159 GLU A C 1
ATOM 1328 O O . GLU A 1 159 ? 5.498 4.182 2.887 1.00 88.12 159 GLU A O 1
ATOM 1333 N N . ARG A 1 160 ? 6.999 2.620 2.290 1.00 84.12 160 ARG A N 1
ATOM 1334 C CA . ARG A 1 160 ? 7.958 3.548 1.671 1.00 84.12 160 ARG A CA 1
ATOM 1335 C C . ARG A 1 160 ? 7.325 4.390 0.563 1.00 84.12 160 ARG A C 1
ATOM 1337 O O . ARG A 1 160 ? 7.644 5.565 0.433 1.00 84.12 160 ARG A O 1
ATOM 1344 N N . PHE A 1 161 ? 6.449 3.798 -0.242 1.00 77.88 161 PHE A N 1
ATOM 1345 C CA . PHE A 1 161 ? 5.747 4.499 -1.320 1.00 77.88 161 PHE A CA 1
ATOM 1346 C C . PHE A 1 161 ? 4.531 5.302 -0.825 1.00 77.88 161 PHE A C 1
ATOM 1348 O O . PHE A 1 161 ? 3.852 5.941 -1.626 1.00 77.88 161 PHE A O 1
ATOM 1355 N N . GLY A 1 162 ? 4.235 5.271 0.478 1.00 78.00 162 GLY A N 1
ATOM 1356 C CA . GLY A 1 162 ? 3.127 6.004 1.087 1.00 78.00 162 GLY A CA 1
ATOM 1357 C C . GLY A 1 162 ? 1.749 5.363 0.897 1.00 78.00 162 GLY A C 1
ATOM 1358 O O . GLY A 1 162 ? 0.749 5.981 1.248 1.00 78.00 162 GLY A O 1
ATOM 1359 N N . PHE A 1 163 ? 1.668 4.131 0.379 1.00 81.56 163 PHE A N 1
ATOM 1360 C CA . PHE A 1 163 ? 0.405 3.389 0.271 1.00 81.56 163 PHE A CA 1
ATOM 1361 C C . PHE A 1 163 ? -0.085 2.868 1.621 1.00 81.56 163 PHE A C 1
ATOM 1363 O O . PHE A 1 163 ? -1.289 2.706 1.804 1.00 81.56 163 PHE A O 1
ATOM 1370 N N . LEU A 1 164 ? 0.824 2.586 2.561 1.00 87.81 164 LEU A N 1
ATOM 1371 C CA . LEU A 1 164 ? 0.481 2.086 3.893 1.00 87.81 164 LEU A CA 1
ATOM 1372 C C . LEU A 1 164 ? 1.025 2.989 4.999 1.00 87.81 164 LEU A C 1
ATOM 1374 O O . LEU A 1 164 ? 2.133 3.509 4.907 1.00 87.81 164 LEU A O 1
ATOM 1378 N N . LYS A 1 165 ? 0.263 3.101 6.088 1.00 87.25 165 LYS A N 1
ATOM 1379 C CA . LYS A 1 165 ? 0.730 3.609 7.381 1.00 87.25 165 LYS A CA 1
ATOM 1380 C C . LYS A 1 165 ? 0.949 2.431 8.322 1.00 87.25 165 LYS A C 1
ATOM 1382 O O . LYS A 1 165 ? 0.122 1.523 8.396 1.00 87.25 165 LYS A O 1
ATOM 1387 N N . LYS A 1 166 ? 2.056 2.457 9.058 1.00 90.25 166 LYS A N 1
ATOM 1388 C CA . LYS A 1 166 ? 2.432 1.427 10.028 1.00 90.25 166 LYS A CA 1
ATOM 1389 C C . LYS A 1 166 ? 2.269 1.967 11.445 1.00 90.25 166 LYS A C 1
ATOM 1391 O O . LYS A 1 166 ? 2.835 3.000 11.788 1.00 90.25 166 LYS A O 1
ATOM 1396 N N . LYS A 1 167 ? 1.513 1.260 12.287 1.00 88.81 167 LYS A N 1
ATOM 1397 C CA . LYS A 1 167 ? 1.308 1.614 13.700 1.00 88.81 167 LYS A CA 1
ATOM 1398 C C . LYS A 1 167 ? 1.623 0.425 14.599 1.00 88.81 167 LYS A C 1
ATOM 1400 O O . LYS A 1 167 ? 1.144 -0.682 14.361 1.00 88.81 167 LYS A O 1
ATOM 1405 N N . LEU A 1 168 ? 2.415 0.645 15.647 1.00 86.69 168 LEU A N 1
ATOM 1406 C CA . LEU A 1 168 ? 2.659 -0.377 16.665 1.00 86.69 168 LEU A CA 1
ATOM 1407 C C . LEU A 1 168 ? 1.376 -0.619 17.473 1.00 86.69 168 LEU A C 1
ATOM 1409 O O . LEU A 1 168 ? 0.744 0.328 17.945 1.00 86.69 168 LEU A O 1
ATOM 1413 N N . ILE A 1 169 ? 0.992 -1.882 17.645 1.00 80.19 169 ILE A N 1
ATOM 1414 C CA . ILE A 1 169 ? -0.139 -2.250 18.500 1.00 80.19 169 ILE A CA 1
ATOM 1415 C C . ILE A 1 169 ? 0.352 -2.237 19.953 1.00 80.19 169 ILE A C 1
ATOM 1417 O O . ILE A 1 169 ? 1.194 -3.060 20.328 1.00 80.19 169 ILE A O 1
ATOM 1421 N N . LYS A 1 170 ? -0.177 -1.308 20.762 1.00 78.62 170 LYS A N 1
ATOM 1422 C CA . LYS A 1 170 ? 0.205 -1.104 22.172 1.00 78.62 170 LYS A CA 1
ATOM 1423 C C . LYS A 1 170 ? 0.151 -2.427 22.948 1.00 78.62 170 LYS A C 1
ATOM 1425 O O . LYS A 1 170 ? -0.799 -3.196 22.812 1.00 78.62 170 LYS A O 1
ATOM 1430 N N . GLY A 1 171 ? 1.190 -2.696 23.740 1.00 77.81 171 GLY A N 1
ATOM 1431 C CA . GLY A 1 171 ? 1.315 -3.936 24.516 1.00 77.81 171 GLY A CA 1
ATOM 1432 C C . GLY A 1 171 ? 1.728 -5.168 23.702 1.00 77.81 171 GLY A C 1
ATOM 1433 O O . GLY A 1 171 ? 1.671 -6.282 24.211 1.00 77.81 171 GLY A O 1
ATOM 1434 N N . THR A 1 172 ? 2.140 -5.006 22.439 1.00 81.75 172 THR A N 1
ATOM 1435 C CA . THR A 1 172 ? 2.627 -6.114 21.606 1.00 81.75 172 THR A CA 1
ATOM 1436 C C . THR A 1 172 ? 3.849 -5.705 20.781 1.00 81.75 172 THR A C 1
ATOM 1438 O O . THR A 1 172 ? 4.128 -4.523 20.605 1.00 81.75 172 THR A O 1
ATOM 1441 N N . ARG A 1 173 ? 4.545 -6.691 20.200 1.00 85.06 173 ARG A N 1
ATOM 1442 C CA . ARG A 1 173 ? 5.582 -6.478 19.170 1.00 85.06 173 ARG A CA 1
ATOM 1443 C C . ARG A 1 173 ? 5.027 -6.531 17.736 1.00 85.06 173 ARG A C 1
ATOM 1445 O O . ARG A 1 173 ? 5.777 -6.754 16.791 1.00 85.06 173 ARG A O 1
ATOM 1452 N N . LYS A 1 174 ? 3.704 -6.417 17.565 1.00 85.81 174 LYS A N 1
ATOM 1453 C CA . LYS A 1 174 ? 3.030 -6.527 16.264 1.00 85.81 174 LYS A CA 1
ATOM 1454 C C . LYS A 1 174 ? 2.683 -5.142 15.723 1.00 85.81 174 LYS A C 1
ATOM 1456 O O . LYS A 1 174 ? 2.308 -4.244 16.475 1.00 85.81 174 LYS A O 1
ATOM 1461 N N . TYR A 1 175 ? 2.756 -5.003 14.404 1.00 89.25 175 TYR A N 1
ATOM 1462 C CA . TYR A 1 175 ? 2.345 -3.796 13.696 1.00 89.25 175 TYR A CA 1
ATOM 1463 C C . TYR A 1 175 ? 1.007 -4.014 12.998 1.00 89.25 175 TYR A C 1
ATOM 1465 O O . TYR A 1 175 ? 0.768 -5.071 12.405 1.00 89.25 175 TYR A O 1
ATOM 1473 N N . LEU A 1 176 ? 0.161 -2.993 13.065 1.00 90.19 176 LEU A N 1
ATOM 1474 C CA . LEU A 1 176 ? -1.015 -2.847 12.229 1.00 90.19 176 LEU A CA 1
ATOM 1475 C C . LEU A 1 176 ? -0.638 -1.970 11.039 1.00 90.19 176 LEU A C 1
ATOM 1477 O O . LEU A 1 176 ? -0.110 -0.870 11.217 1.00 90.19 176 LEU A O 1
ATOM 1481 N N . TYR A 1 177 ? -0.911 -2.470 9.844 1.00 91.31 177 TYR A N 1
ATOM 1482 C CA . TYR A 1 177 ? -0.778 -1.715 8.613 1.00 91.31 177 TYR A CA 1
ATOM 1483 C C . TYR A 1 177 ? -2.163 -1.259 8.191 1.00 91.31 177 TYR A C 1
ATOM 1485 O O . TYR A 1 177 ? -3.117 -2.036 8.255 1.00 91.31 177 TYR A O 1
ATOM 1493 N N . SER A 1 178 ? -2.272 -0.010 7.764 1.00 86.56 178 SER A N 1
ATOM 1494 C CA . SER A 1 178 ? -3.510 0.546 7.239 1.00 86.56 178 SER A CA 1
ATOM 1495 C C . SER A 1 178 ? -3.266 1.220 5.903 1.00 86.56 178 SER A C 1
ATOM 1497 O O . SER A 1 178 ? -2.212 1.820 5.697 1.00 86.56 178 SER A O 1
ATOM 1499 N N . PHE A 1 179 ? -4.229 1.121 4.988 1.00 81.31 179 PHE A N 1
ATOM 1500 C CA . PHE A 1 179 ? -4.152 1.859 3.730 1.00 81.31 179 PHE A CA 1
ATOM 1501 C C . PHE A 1 179 ? -4.115 3.366 4.025 1.00 81.31 179 PHE A C 1
ATOM 1503 O O . PHE A 1 179 ? -4.952 3.899 4.758 1.00 81.31 179 PHE A O 1
ATOM 1510 N N . GLY A 1 180 ? -3.050 4.023 3.570 1.00 61.00 180 GLY A N 1
ATOM 1511 C CA . GLY A 1 180 ? -2.648 5.346 4.020 1.00 61.00 180 GLY A CA 1
ATOM 1512 C C . GLY A 1 180 ? -3.542 6.448 3.463 1.00 61.00 180 GLY A C 1
ATOM 1513 O O . GLY A 1 180 ? -3.375 6.854 2.324 1.00 61.00 180 GLY A O 1
ATOM 1514 N N . GLY A 1 181 ? -4.426 6.992 4.303 1.00 59.62 181 GLY A N 1
ATOM 1515 C CA . GLY A 1 181 ? -5.156 8.228 4.005 1.00 59.62 181 GLY A CA 1
ATOM 1516 C C . GLY A 1 181 ? -6.343 8.102 3.053 1.00 59.62 181 GLY A C 1
ATOM 1517 O O . GLY A 1 181 ? -6.577 7.064 2.442 1.00 59.62 181 GLY A O 1
ATOM 1518 N N . SER A 1 182 ? -7.108 9.189 2.937 1.00 61.16 182 SER A N 1
ATOM 1519 C CA . SER A 1 182 ? -8.133 9.376 1.903 1.00 61.16 182 SER A CA 1
ATOM 1520 C C . SER A 1 182 ? -7.555 9.138 0.502 1.00 61.16 182 SER A C 1
ATOM 1522 O O . SER A 1 182 ? -6.347 9.254 0.285 1.00 61.16 182 SER A O 1
ATOM 1524 N N . MET A 1 183 ? -8.420 8.864 -0.482 1.00 61.19 183 MET A N 1
ATOM 1525 C CA . MET A 1 183 ? -8.020 8.708 -1.891 1.00 61.19 183 MET A CA 1
ATOM 1526 C C . MET A 1 183 ? -7.177 9.897 -2.397 1.00 61.19 183 MET A C 1
ATOM 1528 O O . MET A 1 183 ? -6.321 9.727 -3.269 1.00 61.19 183 MET A O 1
ATOM 1532 N N . SER A 1 184 ? -7.343 11.077 -1.789 1.00 61.00 184 SER A N 1
ATOM 1533 C CA . SER A 1 184 ? -6.482 12.239 -2.000 1.00 61.00 184 SER A CA 1
ATOM 1534 C C . SER A 1 184 ? -5.010 12.012 -1.657 1.00 61.00 184 SER A C 1
ATOM 1536 O O . SER A 1 184 ? -4.135 12.341 -2.462 1.00 61.00 184 SER A O 1
ATOM 1538 N N . GLN A 1 185 ? -4.719 11.441 -0.483 1.00 63.78 185 GLN A N 1
ATOM 1539 C CA . GLN A 1 185 ? -3.352 11.184 -0.025 1.00 63.78 185 GLN A CA 1
ATOM 1540 C C . GLN A 1 185 ? -2.681 10.172 -0.954 1.00 63.78 185 GLN A C 1
ATOM 1542 O O . GLN A 1 185 ? -1.586 10.424 -1.439 1.00 63.78 185 GLN A O 1
ATOM 1547 N N . LEU A 1 186 ? -3.388 9.103 -1.322 1.00 65.38 186 LEU A N 1
ATOM 1548 C CA . LEU A 1 186 ? -2.897 8.087 -2.257 1.00 65.38 186 LEU A CA 1
ATOM 1549 C C . LEU A 1 186 ? -2.622 8.640 -3.655 1.00 65.38 186 LEU A C 1
ATOM 1551 O O . LEU A 1 186 ? -1.604 8.304 -4.262 1.00 65.38 186 LEU A O 1
ATOM 1555 N N . SER A 1 187 ? -3.511 9.492 -4.167 1.00 64.94 187 SER A N 1
ATOM 1556 C CA . SER A 1 187 ? -3.343 10.130 -5.478 1.00 64.94 187 SER A CA 1
ATOM 1557 C C . SER A 1 187 ? -2.127 11.057 -5.481 1.00 64.94 187 SER A C 1
ATOM 1559 O O . SER A 1 187 ? -1.314 11.015 -6.407 1.00 64.94 187 SER A O 1
ATOM 1561 N N . SER A 1 188 ? -1.940 11.811 -4.395 1.00 66.31 188 SER A N 1
ATOM 1562 C CA . SER A 1 188 ? -0.791 12.699 -4.194 1.00 66.31 188 SER A CA 1
ATOM 1563 C C . SER A 1 188 ? 0.517 11.911 -4.076 1.00 66.31 188 SER A C 1
ATOM 1565 O O . SER A 1 188 ? 1.475 12.199 -4.793 1.00 66.31 188 SER A O 1
ATOM 1567 N N . SER A 1 189 ? 0.543 10.860 -3.251 1.00 67.69 189 SER A N 1
ATOM 1568 C CA . SER A 1 189 ? 1.701 9.978 -3.064 1.00 67.69 189 SER A CA 1
ATOM 1569 C C . SER A 1 189 ? 2.069 9.232 -4.344 1.00 67.69 189 SER A C 1
ATOM 1571 O O . SER A 1 189 ? 3.242 9.163 -4.699 1.00 67.69 189 SER A O 1
ATOM 1573 N N . THR A 1 190 ? 1.083 8.741 -5.102 1.00 69.06 190 THR A N 1
ATOM 1574 C CA . THR A 1 190 ? 1.329 8.045 -6.375 1.00 69.06 190 THR A CA 1
ATOM 1575 C C . THR A 1 190 ? 1.902 8.992 -7.431 1.00 69.06 190 THR A C 1
ATOM 1577 O O . THR A 1 190 ? 2.819 8.615 -8.163 1.00 69.06 190 THR A O 1
ATOM 1580 N N . GLY A 1 191 ? 1.384 10.221 -7.519 1.00 71.25 191 GLY A N 1
ATOM 1581 C CA . GLY A 1 191 ? 1.910 11.253 -8.413 1.00 71.25 191 G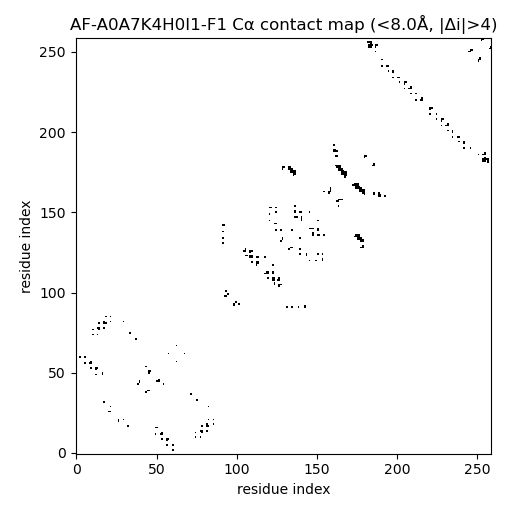LY A CA 1
ATOM 1582 C C . GLY A 1 191 ? 3.339 11.660 -8.055 1.00 71.25 191 GLY A C 1
ATOM 1583 O O . GLY A 1 191 ? 4.217 11.656 -8.922 1.00 71.25 191 GLY A O 1
ATOM 1584 N N . ALA A 1 192 ? 3.587 11.943 -6.773 1.00 70.81 192 ALA A N 1
ATOM 1585 C CA . ALA A 1 192 ? 4.907 12.293 -6.254 1.00 70.81 192 ALA A CA 1
ATOM 1586 C C . ALA A 1 192 ? 5.928 11.174 -6.506 1.00 70.81 192 ALA A C 1
ATOM 1588 O O . ALA A 1 192 ? 6.987 11.427 -7.077 1.00 70.81 192 ALA A O 1
ATOM 1589 N N . PHE A 1 193 ? 5.567 9.928 -6.200 1.00 71.88 193 PHE A N 1
ATOM 1590 C CA . PHE A 1 193 ? 6.419 8.764 -6.424 1.00 71.88 193 PHE A CA 1
ATOM 1591 C C . PHE A 1 193 ? 6.761 8.558 -7.906 1.00 71.88 193 PHE A C 1
ATOM 1593 O O . PHE A 1 193 ? 7.920 8.355 -8.271 1.00 71.88 193 PHE A O 1
ATOM 1600 N N . LYS A 1 194 ? 5.769 8.662 -8.802 1.00 77.94 194 LYS A N 1
ATOM 1601 C CA . LYS A 1 194 ? 6.008 8.562 -10.252 1.00 77.94 194 LYS A CA 1
ATOM 1602 C C . LYS A 1 194 ? 6.921 9.676 -10.766 1.00 77.94 194 LYS A C 1
ATOM 1604 O O . LYS A 1 194 ? 7.729 9.432 -11.665 1.00 77.94 194 LYS A O 1
ATOM 1609 N N . LYS A 1 195 ? 6.803 10.883 -10.208 1.00 78.12 195 LYS A N 1
ATOM 1610 C CA . LYS A 1 195 ? 7.677 12.018 -10.527 1.00 78.12 195 LYS A CA 1
ATOM 1611 C C . LYS A 1 195 ? 9.108 11.769 -10.043 1.00 78.12 195 LYS A C 1
ATOM 1613 O O . LYS A 1 195 ? 10.038 12.002 -10.812 1.00 78.12 195 LYS A O 1
ATOM 1618 N N . GLU A 1 196 ? 9.275 11.241 -8.834 1.00 78.31 196 GLU A N 1
ATOM 1619 C CA . GLU A 1 196 ? 10.577 10.896 -8.254 1.00 78.31 196 GLU A CA 1
ATOM 1620 C C . GLU A 1 196 ? 11.294 9.809 -9.068 1.00 78.31 196 GLU A C 1
ATOM 1622 O O . GLU A 1 196 ? 12.432 10.013 -9.489 1.00 78.31 196 GLU A O 1
ATOM 1627 N N . ILE A 1 197 ? 10.613 8.705 -9.413 1.00 79.06 197 ILE A N 1
ATOM 1628 C CA . ILE A 1 197 ? 11.184 7.665 -10.291 1.00 79.06 197 ILE A CA 1
ATOM 1629 C C . ILE A 1 197 ? 11.609 8.255 -11.634 1.00 79.06 197 ILE A C 1
ATOM 1631 O O . ILE A 1 197 ? 12.692 7.950 -12.135 1.00 79.06 197 ILE A O 1
ATOM 1635 N N . ASN A 1 198 ? 10.764 9.092 -12.240 1.00 84.88 198 ASN A N 1
ATOM 1636 C CA . ASN A 1 198 ? 11.092 9.707 -13.520 1.00 84.88 198 ASN A CA 1
ATOM 1637 C C . ASN A 1 198 ? 12.327 10.615 -13.411 1.00 84.88 198 ASN A C 1
ATOM 1639 O O . ASN A 1 198 ? 13.145 10.635 -14.330 1.00 84.88 198 ASN A O 1
ATOM 1643 N N . GLN A 1 199 ? 12.495 11.319 -12.289 1.00 86.19 199 GLN A N 1
ATOM 1644 C CA . GLN A 1 199 ? 13.665 12.150 -12.024 1.00 86.19 199 GLN A CA 1
ATOM 1645 C C . GLN A 1 199 ? 14.936 11.312 -11.848 1.00 86.19 199 GLN A C 1
ATOM 1647 O O . GLN A 1 199 ? 15.927 11.606 -12.513 1.00 86.19 199 GLN A O 1
ATOM 1652 N N . ILE A 1 200 ? 14.889 10.241 -11.051 1.00 85.56 200 ILE A N 1
ATOM 1653 C CA . ILE A 1 200 ? 16.013 9.304 -10.876 1.00 85.56 200 ILE A CA 1
ATOM 1654 C C . ILE A 1 200 ? 16.411 8.693 -12.224 1.00 85.56 200 ILE A C 1
ATOM 1656 O O . ILE A 1 200 ? 17.585 8.697 -12.593 1.00 85.56 200 ILE A O 1
ATOM 1660 N N . ALA A 1 201 ? 15.433 8.218 -13.003 1.00 87.38 201 ALA A N 1
ATOM 1661 C CA . ALA A 1 201 ? 15.685 7.670 -14.331 1.00 87.38 201 ALA A CA 1
ATOM 1662 C C . ALA A 1 201 ? 16.314 8.722 -15.256 1.00 87.38 201 ALA A C 1
ATOM 1664 O O . ALA A 1 201 ? 17.298 8.439 -15.932 1.00 87.38 201 ALA A O 1
ATOM 1665 N N . THR A 1 202 ? 15.792 9.952 -15.257 1.00 89.50 202 THR A N 1
ATOM 1666 C CA . THR A 1 202 ? 16.342 11.053 -16.062 1.00 89.50 202 THR A CA 1
ATOM 1667 C C . THR A 1 202 ? 17.800 11.325 -15.696 1.00 89.50 202 THR A C 1
ATOM 1669 O O . THR A 1 202 ? 18.636 11.389 -16.590 1.00 89.50 202 THR A O 1
ATOM 1672 N N . GLN A 1 203 ? 18.124 11.417 -14.404 1.00 92.31 203 GLN A N 1
ATOM 1673 C CA . GLN A 1 203 ? 19.494 11.634 -13.929 1.00 92.31 203 GLN A CA 1
ATOM 1674 C C . GLN A 1 203 ? 20.430 10.494 -14.345 1.00 92.31 203 GLN A C 1
ATOM 1676 O O . GLN A 1 203 ? 21.512 10.754 -14.865 1.00 92.31 203 GLN A O 1
ATOM 1681 N N . PHE A 1 204 ? 19.995 9.240 -14.189 1.00 93.12 204 PHE A N 1
ATOM 1682 C CA . PHE A 1 204 ? 20.767 8.073 -14.617 1.00 93.12 204 PHE A CA 1
ATOM 1683 C C . PHE A 1 204 ? 21.044 8.083 -16.124 1.00 93.12 204 PHE A C 1
ATOM 1685 O O . PHE A 1 204 ? 22.182 7.928 -16.553 1.00 93.12 204 PHE A O 1
ATOM 1692 N N . PHE A 1 205 ? 20.021 8.277 -16.959 1.00 92.12 205 PHE A N 1
ATOM 1693 C CA . PHE A 1 205 ? 20.226 8.274 -18.408 1.00 92.12 205 PHE A CA 1
ATOM 1694 C C . PHE A 1 205 ? 21.036 9.485 -18.876 1.00 92.12 205 PHE A C 1
ATOM 1696 O O . PHE A 1 205 ? 21.770 9.374 -19.854 1.00 92.12 205 PHE A O 1
ATOM 1703 N N . GLN A 1 206 ? 20.934 10.621 -18.186 1.00 93.19 206 GLN A N 1
ATOM 1704 C CA . GLN A 1 206 ? 21.706 11.813 -18.511 1.00 93.19 206 GLN A CA 1
ATOM 1705 C C . GLN A 1 206 ? 23.192 11.608 -18.211 1.00 93.19 206 GLN A C 1
ATOM 1707 O O . GLN A 1 206 ? 24.009 11.818 -19.106 1.00 93.19 206 GLN A O 1
ATOM 1712 N N . SER A 1 207 ? 23.532 11.073 -17.034 1.00 95.25 207 SER A N 1
ATOM 1713 C CA . SER A 1 207 ? 24.924 10.744 -16.711 1.00 95.25 207 SER A CA 1
ATOM 1714 C C . SER A 1 207 ? 25.504 9.699 -17.669 1.00 95.25 207 SER A C 1
ATOM 1716 O O . SER A 1 207 ? 26.647 9.821 -18.099 1.00 95.25 207 SER A O 1
ATOM 1718 N N . LYS A 1 208 ? 24.704 8.716 -18.106 1.00 95.00 208 LYS A N 1
ATOM 1719 C CA . LYS A 1 208 ? 25.145 7.724 -19.103 1.00 95.00 208 LYS A CA 1
ATOM 1720 C C . LYS A 1 208 ? 25.346 8.304 -20.502 1.00 95.00 208 LYS A C 1
ATOM 1722 O O . LYS A 1 208 ? 26.210 7.824 -21.231 1.00 95.00 208 LYS A O 1
ATOM 1727 N N . ILE A 1 209 ? 24.586 9.327 -20.895 1.00 92.69 209 ILE A N 1
ATOM 1728 C CA . ILE A 1 209 ? 24.819 10.054 -22.154 1.00 92.69 209 ILE A CA 1
ATOM 1729 C C . ILE A 1 209 ? 26.124 10.855 -22.076 1.00 92.69 209 ILE A C 1
ATOM 1731 O O . ILE A 1 209 ? 26.900 10.844 -23.032 1.00 92.69 209 ILE A O 1
ATOM 1735 N N . GLU A 1 210 ? 26.374 11.525 -20.950 1.00 93.69 210 GLU A N 1
ATOM 1736 C CA . GLU A 1 210 ? 27.608 12.279 -20.708 1.00 93.69 210 GLU A CA 1
ATOM 1737 C C . GLU A 1 210 ? 28.833 11.361 -20.739 1.00 93.69 210 GLU A C 1
ATOM 1739 O O . GLU A 1 210 ? 29.775 11.623 -21.484 1.00 93.69 210 GLU A O 1
ATOM 1744 N N . GLU A 1 211 ? 28.777 10.227 -20.039 1.00 94.25 211 GLU A N 1
ATOM 1745 C CA . GLU A 1 211 ? 29.824 9.202 -20.052 1.00 94.25 211 GLU A CA 1
ATOM 1746 C C . GLU A 1 211 ? 30.064 8.649 -21.466 1.00 94.25 211 GLU A C 1
ATOM 1748 O O . GLU A 1 211 ? 31.207 8.517 -21.908 1.00 94.25 211 GLU A O 1
ATOM 1753 N N . LEU A 1 212 ? 28.993 8.390 -22.228 1.00 93.50 212 LEU A N 1
ATOM 1754 C CA . LEU A 1 212 ? 29.095 7.872 -23.592 1.00 93.50 212 LEU A CA 1
ATOM 1755 C C . LEU A 1 212 ? 29.825 8.836 -24.542 1.00 93.50 212 LEU A C 1
ATOM 1757 O O . LEU A 1 212 ? 30.449 8.389 -25.509 1.00 93.50 212 LEU A O 1
ATOM 1761 N N . ASN A 1 213 ? 29.791 10.147 -24.283 1.00 91.69 213 ASN A N 1
ATOM 1762 C CA . ASN A 1 213 ? 30.486 11.133 -25.114 1.00 91.69 213 ASN A CA 1
ATOM 1763 C C . ASN A 1 213 ? 32.010 10.966 -25.108 1.00 91.69 213 ASN A C 1
ATOM 1765 O O . ASN A 1 213 ? 32.649 11.357 -26.086 1.00 91.69 213 ASN A O 1
ATOM 1769 N N . ASN A 1 214 ? 32.575 10.308 -24.094 1.00 95.25 214 ASN A N 1
ATOM 1770 C CA . ASN A 1 214 ? 33.998 9.960 -24.049 1.00 95.25 214 ASN A CA 1
ATOM 1771 C C . ASN A 1 214 ? 34.374 8.863 -25.065 1.00 95.25 214 ASN A C 1
ATOM 1773 O O . ASN A 1 214 ? 35.549 8.634 -25.340 1.00 95.25 214 ASN A O 1
ATOM 1777 N N . TYR A 1 215 ? 33.383 8.206 -25.677 1.00 94.62 215 TYR A N 1
ATOM 1778 C CA . TYR A 1 215 ? 33.565 7.082 -26.597 1.00 94.62 215 TYR A CA 1
ATOM 1779 C C . TYR A 1 215 ? 33.104 7.392 -28.029 1.00 94.62 215 TYR A C 1
ATOM 1781 O O . TYR A 1 215 ? 32.831 6.467 -28.794 1.00 94.62 215 TYR A O 1
ATOM 1789 N N . LYS A 1 216 ? 33.042 8.673 -28.428 1.00 91.31 216 LYS A N 1
ATOM 1790 C CA . LYS A 1 216 ? 32.589 9.125 -29.766 1.00 91.31 216 LYS A CA 1
ATOM 1791 C C . LYS A 1 216 ? 33.216 8.366 -30.940 1.00 91.31 216 LYS A C 1
ATOM 1793 O O . LYS A 1 216 ? 32.537 8.090 -31.927 1.00 91.31 216 LYS A O 1
ATOM 1798 N N . ASN A 1 217 ? 34.486 7.987 -30.805 1.00 92.88 217 ASN A N 1
ATOM 1799 C CA . ASN A 1 217 ? 35.262 7.324 -31.855 1.00 92.88 217 ASN A CA 1
ATOM 1800 C C . ASN A 1 217 ? 35.116 5.791 -31.851 1.00 92.88 217 ASN A C 1
ATOM 1802 O O . ASN A 1 217 ? 35.714 5.109 -32.679 1.00 92.88 217 ASN A O 1
ATOM 1806 N N . LYS A 1 218 ? 34.357 5.214 -30.911 1.00 93.94 218 LYS A N 1
ATOM 1807 C CA . LYS A 1 218 ? 34.197 3.761 -30.788 1.00 93.94 218 LYS A CA 1
ATOM 1808 C C . LYS A 1 218 ? 33.035 3.250 -31.641 1.00 93.94 218 LYS A C 1
ATOM 1810 O O . LYS A 1 218 ? 31.982 3.882 -31.773 1.00 93.94 218 LYS A O 1
ATOM 1815 N N . LYS A 1 219 ? 33.208 2.042 -32.187 1.00 92.38 219 LYS A N 1
ATOM 1816 C CA . LYS A 1 219 ? 32.148 1.310 -32.891 1.00 92.38 219 LYS A CA 1
ATOM 1817 C C . LYS A 1 219 ? 30.947 1.135 -31.953 1.00 92.38 219 LYS A C 1
ATOM 1819 O O . LYS A 1 219 ? 31.109 0.768 -30.796 1.00 92.38 219 LYS A O 1
ATOM 1824 N N . GLY A 1 220 ? 29.744 1.424 -32.446 1.00 90.50 220 GLY A N 1
ATOM 1825 C CA . GLY A 1 220 ? 28.507 1.345 -31.658 1.00 90.50 220 GLY A CA 1
ATOM 1826 C C . GLY A 1 220 ? 28.082 2.646 -30.965 1.00 90.50 220 GLY A C 1
ATOM 1827 O O . GLY A 1 220 ? 26.909 2.752 -30.609 1.00 90.50 220 GLY A O 1
ATOM 1828 N N . TYR A 1 221 ? 28.950 3.669 -30.876 1.00 94.50 221 TYR A N 1
ATOM 1829 C CA . TYR A 1 221 ? 28.614 4.972 -30.274 1.00 94.50 221 TYR A CA 1
ATOM 1830 C C . TYR A 1 221 ? 27.324 5.568 -30.850 1.00 94.50 221 TYR A C 1
ATOM 1832 O O . TYR A 1 221 ? 26.392 5.879 -30.110 1.00 94.50 221 TYR A O 1
ATOM 1840 N N . LYS A 1 222 ? 27.231 5.666 -32.185 1.00 92.69 222 LYS A N 1
ATOM 1841 C CA . LYS A 1 222 ? 26.063 6.251 -32.868 1.00 92.69 222 LYS A CA 1
ATOM 1842 C C . LYS A 1 222 ? 24.760 5.525 -32.513 1.00 92.69 222 LYS A C 1
ATOM 1844 O O . LYS A 1 222 ? 23.743 6.172 -32.273 1.00 92.69 222 LYS A O 1
ATOM 1849 N N . LEU A 1 223 ? 24.789 4.190 -32.460 1.00 94.56 223 LEU A N 1
ATOM 1850 C CA . LEU A 1 223 ? 23.613 3.381 -32.135 1.00 94.56 223 LEU A CA 1
ATOM 1851 C C . LEU A 1 223 ? 23.200 3.575 -30.675 1.00 94.56 223 LEU A C 1
ATOM 1853 O O . LEU A 1 223 ? 22.033 3.857 -30.407 1.00 94.56 223 LEU A O 1
ATOM 1857 N N . LEU A 1 224 ? 24.147 3.456 -29.742 1.00 93.56 224 LEU A N 1
ATOM 1858 C CA . LEU A 1 224 ? 23.857 3.569 -28.315 1.00 93.56 224 LEU A CA 1
ATOM 1859 C C . LEU A 1 224 ? 23.401 4.987 -27.950 1.00 93.56 224 LEU A C 1
ATOM 1861 O O . LEU A 1 224 ? 22.394 5.145 -27.265 1.00 93.56 224 LEU A O 1
ATOM 1865 N N . SER A 1 225 ? 24.048 6.012 -28.510 1.00 93.19 225 SER A N 1
ATOM 1866 C CA . SER A 1 225 ? 23.647 7.412 -28.352 1.00 93.19 225 SER A CA 1
ATOM 1867 C C . SER A 1 225 ? 22.218 7.641 -28.853 1.00 93.19 225 SER A C 1
ATOM 1869 O O . SER A 1 225 ? 21.398 8.225 -28.144 1.00 93.19 225 SER A O 1
ATOM 1871 N N . LYS A 1 226 ? 21.851 7.096 -30.024 1.00 95.38 226 LYS A N 1
ATOM 1872 C CA . LYS A 1 226 ? 20.469 7.158 -30.533 1.00 95.38 226 LYS A CA 1
ATOM 1873 C C . LYS A 1 226 ? 19.469 6.501 -29.573 1.00 95.38 226 LYS A C 1
ATOM 1875 O O . LYS A 1 226 ? 18.388 7.049 -29.359 1.00 95.38 226 LYS A O 1
ATOM 1880 N N . ARG A 1 227 ? 19.805 5.346 -28.984 1.00 94.44 227 ARG A N 1
ATOM 1881 C CA . ARG A 1 227 ? 18.924 4.628 -28.043 1.00 94.44 227 ARG A CA 1
ATOM 1882 C C . ARG A 1 227 ? 18.754 5.380 -26.723 1.00 94.44 227 ARG A C 1
ATOM 1884 O O . ARG A 1 227 ? 17.614 5.583 -26.312 1.00 94.44 227 ARG A O 1
ATOM 1891 N N . LEU A 1 228 ? 19.842 5.853 -26.112 1.00 93.12 228 LEU A N 1
ATOM 1892 C CA . LEU A 1 228 ? 19.789 6.625 -24.865 1.00 93.12 228 LEU A CA 1
ATOM 1893 C C . LEU A 1 228 ? 18.999 7.927 -25.043 1.00 93.12 228 LEU A C 1
ATOM 1895 O O . LEU A 1 228 ? 18.124 8.235 -24.237 1.00 93.12 228 LEU A O 1
ATOM 1899 N N . ASN A 1 229 ? 19.223 8.645 -26.148 1.00 91.81 229 ASN A N 1
ATOM 1900 C CA . ASN A 1 229 ? 18.447 9.843 -26.473 1.00 91.81 229 ASN A CA 1
ATOM 1901 C C . ASN A 1 229 ? 16.959 9.535 -26.710 1.00 91.81 229 ASN A C 1
ATOM 1903 O O . ASN A 1 229 ? 16.094 10.319 -26.316 1.00 91.81 229 ASN A O 1
ATOM 1907 N N . GLY A 1 230 ? 16.642 8.381 -27.306 1.00 92.69 230 GLY A N 1
ATOM 1908 C CA . GLY A 1 230 ? 15.267 7.900 -27.447 1.00 92.69 230 GLY A CA 1
ATOM 1909 C C . GLY A 1 230 ? 14.578 7.693 -26.095 1.00 92.69 230 GLY A C 1
ATOM 1910 O O . GLY A 1 230 ? 13.477 8.205 -25.884 1.00 92.69 230 GLY A O 1
ATOM 1911 N N . VAL A 1 231 ? 15.250 7.021 -25.155 1.00 92.12 231 VAL A N 1
ATOM 1912 C CA . VAL A 1 231 ? 14.744 6.837 -23.784 1.00 92.12 231 VAL A CA 1
ATOM 1913 C C . VAL A 1 231 ? 14.588 8.183 -23.076 1.00 92.12 231 VAL A C 1
ATOM 1915 O O . VAL A 1 231 ? 13.556 8.438 -22.460 1.00 92.12 231 VAL A O 1
ATOM 1918 N N . MET A 1 232 ? 15.549 9.095 -23.231 1.00 92.06 232 MET A N 1
ATOM 1919 C CA . MET A 1 232 ? 15.473 10.438 -22.656 1.00 92.06 232 MET A CA 1
ATOM 1920 C C . MET A 1 232 ? 14.260 11.225 -23.176 1.00 92.06 232 MET A C 1
ATOM 1922 O O . MET A 1 232 ? 13.554 11.883 -22.409 1.00 92.06 232 MET A O 1
ATOM 1926 N N . LYS A 1 233 ? 13.972 11.136 -24.481 1.00 93.31 233 LYS A N 1
ATOM 1927 C CA . LYS A 1 233 ? 12.777 11.744 -25.083 1.00 93.31 233 LYS A CA 1
ATOM 1928 C C . LYS A 1 233 ? 11.499 11.142 -24.497 1.00 93.31 233 LYS A C 1
ATOM 1930 O O . LYS A 1 233 ? 10.591 11.892 -24.141 1.00 93.31 233 LYS A O 1
ATOM 1935 N N . PHE A 1 234 ? 11.445 9.819 -24.347 1.00 91.50 234 PHE A N 1
ATOM 1936 C CA . PHE A 1 234 ? 10.319 9.134 -23.712 1.00 91.50 234 PHE A CA 1
ATOM 1937 C C . PHE A 1 234 ? 10.106 9.595 -22.263 1.00 91.50 234 PHE A C 1
ATOM 1939 O O . PHE A 1 234 ? 8.993 9.974 -21.907 1.00 91.50 234 PHE A O 1
ATOM 1946 N N . LEU A 1 235 ? 11.164 9.657 -21.447 1.00 88.50 235 LEU A N 1
ATOM 1947 C CA . LEU A 1 235 ? 11.074 10.108 -20.055 1.00 88.50 235 LEU A CA 1
ATOM 1948 C C . LEU A 1 235 ? 10.543 11.543 -19.945 1.00 88.50 235 LEU A C 1
ATOM 1950 O O . LEU A 1 235 ? 9.706 11.811 -19.082 1.00 88.50 235 LEU A O 1
ATOM 1954 N N . LYS A 1 236 ? 10.956 12.441 -20.851 1.00 89.56 236 LYS A N 1
ATOM 1955 C CA . LYS A 1 236 ? 10.436 13.818 -20.935 1.00 89.56 236 LYS A CA 1
ATOM 1956 C C . LYS A 1 236 ? 8.945 13.858 -21.282 1.00 89.56 236 LYS A C 1
ATOM 1958 O O . LYS A 1 236 ? 8.205 14.617 -20.658 1.00 89.56 236 LYS A O 1
ATOM 1963 N N . ILE A 1 237 ? 8.498 13.050 -22.246 1.00 90.81 237 ILE A N 1
ATOM 1964 C CA . ILE A 1 237 ? 7.073 12.938 -22.607 1.00 90.81 237 ILE A CA 1
ATOM 1965 C C . ILE A 1 237 ? 6.274 12.408 -21.415 1.00 90.81 237 ILE A C 1
ATOM 1967 O O . ILE A 1 237 ? 5.274 13.005 -21.025 1.00 90.81 237 ILE A O 1
ATOM 1971 N N . HIS A 1 238 ? 6.755 11.337 -20.787 1.00 86.31 238 HIS A N 1
ATOM 1972 C CA . HIS A 1 238 ? 6.111 10.723 -19.634 1.00 86.31 238 HIS A CA 1
ATOM 1973 C C . HIS A 1 238 ? 5.987 11.700 -18.454 1.00 86.31 238 HIS A C 1
ATOM 1975 O O . HIS A 1 238 ? 4.931 11.781 -17.832 1.00 86.31 238 HIS A O 1
ATOM 1981 N N . LYS A 1 239 ? 7.020 12.512 -18.187 1.00 87.12 239 LYS A N 1
ATOM 1982 C CA . LYS A 1 239 ? 6.976 13.576 -17.172 1.00 87.12 239 LYS A CA 1
ATOM 1983 C C . LYS A 1 239 ? 5.880 14.601 -17.457 1.00 87.12 239 LYS A C 1
ATOM 1985 O O . LYS A 1 239 ? 5.134 14.962 -16.552 1.00 87.12 239 LYS A O 1
ATOM 1990 N N . ARG A 1 240 ? 5.773 15.063 -18.708 1.00 87.88 240 ARG A N 1
ATOM 1991 C CA . ARG A 1 240 ? 4.726 16.012 -19.124 1.00 87.88 240 ARG A CA 1
ATOM 1992 C C . ARG A 1 240 ? 3.336 15.415 -18.947 1.00 87.88 240 ARG A C 1
ATOM 1994 O O . ARG A 1 240 ? 2.464 16.093 -18.420 1.00 87.88 240 ARG A O 1
ATOM 2001 N N . LEU A 1 241 ? 3.157 14.150 -19.329 1.00 86.75 241 LEU A N 1
ATOM 2002 C CA . LEU A 1 241 ? 1.890 13.444 -19.166 1.00 86.75 241 LEU A CA 1
ATOM 2003 C C . LEU A 1 241 ? 1.502 13.314 -17.688 1.00 86.75 241 LEU A C 1
ATOM 2005 O O . LEU A 1 241 ? 0.369 13.621 -17.339 1.00 86.75 241 LEU A O 1
ATOM 2009 N N . ILE A 1 242 ? 2.438 12.915 -16.816 1.00 84.50 242 ILE A N 1
ATOM 2010 C CA . ILE A 1 242 ? 2.189 12.852 -15.367 1.00 84.50 242 ILE A CA 1
ATOM 2011 C C . ILE A 1 242 ? 1.758 14.219 -14.844 1.00 84.50 242 ILE A C 1
ATOM 2013 O O . ILE A 1 242 ? 0.743 14.298 -14.162 1.00 84.50 242 ILE A O 1
ATOM 2017 N N . ASN A 1 243 ? 2.497 15.282 -15.172 1.00 84.94 243 ASN A N 1
ATOM 2018 C CA . ASN A 1 243 ? 2.155 16.628 -14.715 1.00 84.94 243 ASN A CA 1
ATOM 2019 C C . ASN A 1 243 ? 0.755 17.032 -15.193 1.00 84.94 243 ASN A C 1
ATOM 2021 O O . ASN A 1 243 ? -0.059 17.445 -14.383 1.00 84.94 243 ASN A O 1
ATOM 2025 N N . HIS A 1 244 ? 0.433 16.809 -16.470 1.00 87.38 244 HIS A N 1
ATOM 2026 C CA . HIS A 1 244 ? -0.883 17.135 -17.016 1.00 87.38 244 HIS A CA 1
ATOM 2027 C C . HIS A 1 244 ? -2.023 16.363 -16.332 1.00 87.38 244 HIS A C 1
ATOM 2029 O O . HIS A 1 244 ? -3.063 16.940 -16.027 1.00 87.38 244 HIS A O 1
ATOM 2035 N N . ILE A 1 245 ? -1.820 15.074 -16.036 1.00 83.38 245 ILE A N 1
ATOM 2036 C CA . ILE A 1 245 ? -2.790 14.267 -15.281 1.00 83.38 245 ILE A CA 1
ATOM 2037 C C . ILE A 1 245 ? -2.963 14.830 -13.867 1.00 83.38 245 ILE A C 1
ATOM 2039 O O . ILE A 1 245 ? -4.093 15.008 -13.420 1.00 83.38 245 ILE A O 1
ATOM 2043 N N . MET A 1 246 ? -1.864 15.133 -13.174 1.00 79.69 246 MET A N 1
ATOM 2044 C CA . MET A 1 246 ? -1.899 15.686 -11.815 1.00 79.69 246 MET A CA 1
ATOM 2045 C C . MET A 1 246 ? -2.540 17.078 -11.762 1.00 79.69 246 MET A C 1
ATOM 2047 O O . MET A 1 246 ? -3.187 17.415 -10.774 1.00 79.69 246 MET A O 1
ATOM 2051 N N . ASP A 1 247 ? -2.402 17.860 -12.832 1.00 84.69 247 ASP A N 1
ATOM 2052 C CA . ASP A 1 247 ? -2.977 19.197 -12.949 1.00 84.69 247 ASP A CA 1
ATOM 2053 C C . ASP A 1 247 ? -4.448 19.194 -13.395 1.00 84.69 247 ASP A C 1
ATOM 2055 O O . ASP A 1 247 ? -5.091 20.249 -13.358 1.00 84.69 247 ASP A O 1
ATOM 2059 N N . SER A 1 248 ? -4.993 18.039 -13.794 1.00 85.88 248 SER A N 1
ATOM 2060 C CA . SER A 1 248 ? -6.389 17.912 -14.217 1.00 85.88 248 SER A CA 1
ATOM 2061 C C . SER A 1 248 ? -7.364 18.173 -13.066 1.00 85.88 248 SER A C 1
ATOM 2063 O O . SER A 1 248 ? -7.117 17.781 -11.922 1.00 85.88 248 SER A O 1
ATOM 2065 N N . ASN A 1 249 ? -8.505 18.799 -13.376 1.00 82.06 249 ASN A N 1
ATOM 2066 C CA . ASN A 1 249 ? -9.540 19.107 -12.382 1.00 82.06 249 ASN A CA 1
ATOM 2067 C C . ASN A 1 249 ? -10.023 17.841 -11.666 1.00 82.06 249 ASN A C 1
ATOM 2069 O O . ASN A 1 249 ? -10.090 17.824 -10.450 1.00 82.06 249 ASN A O 1
ATOM 2073 N N . PHE A 1 250 ? -10.211 16.738 -12.396 1.00 78.31 250 PHE A N 1
ATOM 2074 C CA . PHE A 1 250 ? -10.604 15.455 -11.809 1.00 78.31 250 PHE A CA 1
ATOM 2075 C C . PHE A 1 250 ? -9.649 14.975 -10.702 1.00 78.31 250 PHE A C 1
ATOM 2077 O O . PHE A 1 250 ? -10.092 14.563 -9.632 1.00 78.31 250 PHE A O 1
ATOM 2084 N N . ILE A 1 251 ? -8.333 15.033 -10.937 1.00 76.44 251 ILE A N 1
ATOM 2085 C CA . ILE A 1 251 ? -7.349 14.625 -9.927 1.00 76.44 251 ILE A CA 1
ATOM 2086 C C . ILE A 1 251 ? -7.278 15.648 -8.792 1.00 76.44 251 ILE A C 1
ATOM 2088 O O . ILE A 1 251 ? -7.168 15.250 -7.635 1.00 76.44 251 ILE A O 1
ATOM 2092 N N . LYS A 1 252 ? -7.399 16.945 -9.088 1.00 78.19 252 LYS A N 1
ATOM 2093 C CA . LYS A 1 252 ? -7.461 17.997 -8.064 1.00 78.19 252 LYS A CA 1
ATOM 2094 C C . LYS A 1 252 ? -8.669 17.833 -7.143 1.00 78.19 252 LYS A C 1
ATOM 2096 O O . LYS A 1 252 ? -8.485 17.923 -5.935 1.00 78.19 252 LYS A O 1
ATOM 2101 N N . ASP A 1 253 ? -9.842 17.506 -7.674 1.00 78.44 253 ASP A N 1
ATOM 2102 C CA . ASP A 1 253 ? -11.061 17.248 -6.898 1.00 78.44 253 ASP A CA 1
ATOM 2103 C C . ASP A 1 253 ? -10.870 16.033 -5.976 1.00 78.44 253 ASP A C 1
ATOM 2105 O O . ASP A 1 253 ? -11.167 16.089 -4.780 1.00 78.44 253 ASP A O 1
ATOM 2109 N N . ILE A 1 254 ? -10.277 14.949 -6.500 1.00 71.19 254 ILE A N 1
ATOM 2110 C CA . ILE A 1 254 ? -9.915 13.767 -5.701 1.00 71.19 254 ILE A CA 1
ATOM 2111 C C . ILE A 1 254 ? -8.908 14.128 -4.606 1.00 71.19 254 ILE A C 1
ATOM 2113 O O . ILE A 1 254 ? -9.011 13.598 -3.503 1.00 71.19 254 ILE A O 1
ATOM 2117 N N . ILE A 1 255 ? -7.937 15.005 -4.890 1.00 67.56 255 ILE A N 1
ATOM 2118 C CA . ILE A 1 255 ? -6.922 15.459 -3.928 1.00 67.56 255 ILE A CA 1
ATOM 2119 C C . ILE A 1 255 ? -7.521 16.382 -2.855 1.00 67.56 255 ILE A C 1
ATOM 2121 O O . ILE A 1 255 ? -7.127 16.303 -1.692 1.00 67.56 255 ILE A O 1
ATOM 2125 N N . ARG A 1 256 ? -8.485 17.232 -3.204 1.00 69.06 256 ARG A N 1
ATOM 2126 C CA . ARG A 1 256 ? -9.158 18.121 -2.246 1.00 69.06 256 ARG A CA 1
ATOM 2127 C C . ARG A 1 256 ? -10.173 17.388 -1.372 1.00 69.06 256 ARG A C 1
ATOM 2129 O O . ARG A 1 256 ? -10.467 17.854 -0.279 1.00 69.06 256 ARG A O 1
ATOM 2136 N N . GLY A 1 257 ? -10.640 16.215 -1.805 1.00 59.38 257 GLY A N 1
ATOM 2137 C CA . GLY A 1 257 ? -11.662 15.454 -1.087 1.00 59.38 257 GLY A CA 1
ATOM 2138 C C . GLY A 1 257 ? -13.056 16.076 -1.208 1.00 59.38 257 GLY A C 1
ATOM 2139 O O . GLY A 1 257 ? -13.887 15.857 -0.338 1.00 59.38 257 GLY A O 1
ATOM 2140 N N . GLU A 1 258 ? -13.305 16.852 -2.267 1.00 46.81 258 GLU A N 1
ATOM 2141 C CA . GLU A 1 258 ? -14.544 17.617 -2.492 1.00 46.81 258 GLU A CA 1
ATOM 2142 C C . GLU A 1 258 ? -15.668 16.780 -3.150 1.00 46.81 258 GLU A C 1
ATOM 2144 O O . GLU A 1 258 ? -16.478 17.306 -3.910 1.00 46.81 258 GLU A O 1
ATOM 2149 N N . ARG A 1 259 ? -15.746 15.469 -2.879 1.00 46.69 259 ARG A N 1
ATOM 2150 C CA . ARG A 1 259 ? -16.867 14.607 -3.303 1.00 46.69 259 ARG A CA 1
ATOM 2151 C C . ARG A 1 259 ? -17.254 13.590 -2.244 1.00 46.69 259 ARG A C 1
ATOM 2153 O O . ARG A 1 259 ? -16.333 12.951 -1.685 1.00 46.69 259 ARG A O 1
#

Mean predicted aligned error: 13.87 Å